Protein AF-A0AAE9FJS0-F1 (afdb_monomer_lite)

Secondary structure (DSSP, 8-state):
-----------------S---SS---EEE-TTT--EEEGGGHHHHHHHHTTTSSHHHHHHHHHHHHHHHHHHHHHHHHHHHHHHHTPPB--GGG--SS-SSHHHHHTTGGGGS-HHHHHHHHHHHHHHHHHHHHHHHHHHHHHHHHHHHHHHHHHHHHHHHHHHHHHT--TT-SS-SS-TT-----HHHHHHHHHHHHHHHHHHHHHHHHHHHHHHHHHHHHHHHHHHHHHHHHHHHHHHHHH--S----B-

Foldseek 3Di:
DDPPPPDPPPDDDDDDDDDDDDDPQPWDQQLQPRDTDRPVCNLVVCCPSVVVFCLSVLLVLLVVLVVVLVVLVVLLVVQLVCLVVLHAHEDDVPDQLVDPDVVCVVVVVVQLDASLRSSVSSCVVCVVVNLVSLVSSLVSVLVSVLGSLVNNLVVVVVVVVVVVQVVQDDPPDPDRSDDPPPPDDPPVVVVVSVVSVVVSVVVSVVSNVVSVVVSVVVSVVVVVVVVVVSVVSSVVSVVVCVVPVVRTHHHD

pLDDT: mean 78.13, std 18.44, range [21.03, 96.12]

Organism: Caenorhabditis briggsae (NCBI:txid6238)

Sequence (252 aa):
MAPNASFSFDYRVTHLEEQPPPFPQLTIECEVCDTFVDRAELVEHLEACAHDSSAPYMLKMMFLHQAKLENIEKWIDLNYKLLCDGHPLQLPKGICYHCPNPEDHRNERCKHLTRLEYLQTMLTKTEEDYQWHFTEAQRFLTKTQIEMLSLKQRRYLDDYFKKIEGENSDPTSNEPAFTAEEKEYPASTCAEIRSIERRNNEKMRDLQEDVERKSRENYIFQMEKRRNRHEEMIDYLTIKDRVSPDFELEFA

Structure (mmCIF, N/CA/C/O backbone):
data_AF-A0AAE9FJS0-F1
#
_entry.id   AF-A0AAE9FJS0-F1
#
loop_
_atom_site.group_PDB
_atom_site.id
_atom_site.type_symbol
_atom_site.label_atom_id
_atom_site.label_alt_id
_atom_site.label_comp_id
_atom_site.label_asym_id
_atom_site.label_entity_id
_atom_site.label_seq_id
_atom_site.pdbx_PDB_ins_code
_atom_site.Cartn_x
_atom_site.Cartn_y
_atom_site.Cartn_z
_atom_site.occupancy
_atom_site.B_iso_or_equiv
_atom_site.auth_seq_id
_atom_site.auth_comp_id
_atom_site.auth_asym_id
_atom_site.auth_atom_id
_atom_site.pdbx_PDB_model_num
ATOM 1 N N . MET A 1 1 ? 10.073 -20.307 -12.666 1.00 22.86 1 MET A N 1
ATOM 2 C CA . MET A 1 1 ? 10.028 -20.252 -11.188 1.00 22.86 1 MET A CA 1
ATOM 3 C C . MET A 1 1 ? 9.338 -18.952 -10.806 1.00 22.86 1 MET A C 1
ATOM 5 O O . MET A 1 1 ? 9.757 -17.916 -11.299 1.00 22.86 1 MET A O 1
ATOM 9 N N . ALA A 1 2 ? 8.225 -19.015 -10.074 1.00 21.03 2 ALA A N 1
ATOM 10 C CA . ALA A 1 2 ? 7.378 -17.856 -9.783 1.00 21.03 2 ALA A CA 1
ATOM 11 C C . ALA A 1 2 ? 7.924 -17.052 -8.587 1.00 21.03 2 ALA A C 1
ATOM 13 O O . ALA A 1 2 ? 8.098 -17.646 -7.524 1.00 21.03 2 ALA A O 1
ATOM 14 N N . PRO A 1 3 ? 8.148 -15.730 -8.703 1.00 26.16 3 PRO A N 1
ATOM 15 C CA . PRO A 1 3 ? 8.372 -14.869 -7.557 1.00 26.16 3 PRO A CA 1
ATOM 16 C C . PRO A 1 3 ? 7.038 -14.219 -7.166 1.00 26.16 3 PRO A C 1
ATOM 18 O O . PRO A 1 3 ? 6.797 -13.045 -7.429 1.00 26.16 3 PRO A O 1
ATOM 21 N N . ASN A 1 4 ? 6.153 -14.991 -6.534 1.00 27.59 4 ASN A N 1
ATOM 22 C CA . ASN A 1 4 ? 5.038 -14.421 -5.782 1.00 27.59 4 ASN A CA 1
ATOM 23 C C . ASN A 1 4 ? 5.586 -14.021 -4.412 1.00 27.59 4 ASN A C 1
ATOM 25 O O . ASN A 1 4 ? 5.585 -14.823 -3.482 1.00 27.59 4 ASN A O 1
ATOM 29 N N . ALA A 1 5 ? 6.083 -12.790 -4.287 1.00 26.66 5 ALA A N 1
ATOM 30 C CA . ALA A 1 5 ? 6.322 -12.184 -2.982 1.00 26.66 5 ALA A CA 1
ATOM 31 C C . ALA A 1 5 ? 4.968 -11.771 -2.392 1.00 26.66 5 ALA A C 1
ATOM 33 O O . ALA A 1 5 ? 4.586 -10.603 -2.383 1.00 26.66 5 ALA A O 1
ATOM 34 N N . SER A 1 6 ? 4.230 -12.784 -1.951 1.00 27.64 6 SER A N 1
ATOM 35 C CA . SER A 1 6 ? 3.159 -12.669 -0.980 1.00 27.64 6 SER A CA 1
ATOM 36 C C . SER A 1 6 ? 3.651 -11.880 0.231 1.00 27.64 6 SER A C 1
ATOM 38 O O . SER A 1 6 ? 4.698 -12.186 0.795 1.00 27.64 6 SER A O 1
ATOM 40 N N . PHE A 1 7 ? 2.865 -10.879 0.611 1.00 33.94 7 PHE A N 1
ATOM 41 C CA . PHE A 1 7 ? 2.804 -10.264 1.932 1.00 33.94 7 PHE A CA 1
ATOM 42 C C . PHE A 1 7 ? 3.259 -11.216 3.056 1.00 33.94 7 PHE A C 1
ATOM 44 O O . PHE A 1 7 ? 2.502 -12.105 3.441 1.00 33.94 7 PHE A O 1
ATOM 51 N N . SER A 1 8 ? 4.462 -11.026 3.602 1.00 27.19 8 SER A N 1
ATOM 52 C CA . SER A 1 8 ? 4.870 -11.672 4.852 1.00 27.19 8 SER A CA 1
ATOM 53 C C . SER A 1 8 ? 4.386 -10.814 6.021 1.00 27.19 8 SER A C 1
ATOM 55 O O . SER A 1 8 ? 5.086 -9.921 6.495 1.00 27.19 8 SER A O 1
ATOM 57 N N . PHE A 1 9 ? 3.149 -11.053 6.456 1.00 40.66 9 PHE A N 1
ATOM 58 C CA . PHE A 1 9 ? 2.760 -10.745 7.827 1.00 40.66 9 PHE A CA 1
ATOM 59 C C . PHE A 1 9 ? 3.353 -11.850 8.706 1.00 40.66 9 PHE A C 1
ATOM 61 O O . PHE A 1 9 ? 2.818 -12.955 8.737 1.00 40.66 9 PHE A O 1
ATOM 68 N N . ASP A 1 10 ? 4.453 -11.570 9.405 1.00 29.44 10 ASP A N 1
ATOM 69 C CA . ASP A 1 10 ? 4.879 -12.398 10.536 1.00 29.44 10 ASP A CA 1
ATOM 70 C C . ASP A 1 10 ? 3.879 -12.191 11.683 1.00 29.44 10 ASP A C 1
ATOM 72 O O . ASP A 1 10 ? 4.046 -11.336 12.556 1.00 29.44 10 ASP A O 1
ATOM 76 N N . TYR A 1 11 ? 2.793 -12.961 11.651 1.00 35.78 11 TYR A N 1
ATOM 77 C CA . TYR A 1 11 ? 1.933 -13.211 12.800 1.00 35.78 11 TYR A CA 1
ATOM 78 C C . TYR A 1 11 ? 2.240 -14.627 13.289 1.00 35.78 11 TYR A C 1
ATOM 80 O O . TYR A 1 11 ? 2.346 -15.559 12.496 1.00 35.78 11 TYR A O 1
ATOM 88 N N . ARG A 1 12 ? 2.478 -14.766 14.594 1.00 30.30 12 ARG A N 1
ATOM 89 C CA . ARG A 1 12 ? 3.010 -15.972 15.243 1.00 30.30 12 ARG A CA 1
ATOM 90 C C . ARG A 1 12 ? 2.253 -17.238 14.818 1.00 30.30 12 ARG A C 1
ATOM 92 O O . ARG A 1 12 ? 1.145 -17.479 15.280 1.00 30.30 12 ARG A O 1
ATOM 99 N N . VAL A 1 13 ? 2.896 -18.074 14.005 1.00 29.25 13 VAL A N 1
ATOM 100 C CA . VAL A 1 13 ? 2.473 -19.454 13.750 1.00 29.25 13 VAL A CA 1
ATOM 101 C C . VAL A 1 13 ? 2.907 -20.289 14.950 1.00 29.25 13 VAL A C 1
ATOM 103 O O . VAL A 1 13 ? 4.083 -20.612 15.112 1.00 29.25 13 VAL A O 1
ATOM 106 N N . THR A 1 14 ? 1.972 -20.615 15.836 1.00 29.86 14 THR A N 1
ATOM 107 C CA . THR A 1 14 ? 2.163 -21.718 16.781 1.00 29.86 14 THR A CA 1
ATOM 108 C C . THR A 1 14 ? 2.182 -23.028 15.999 1.00 29.86 14 THR A C 1
ATOM 110 O O . THR A 1 14 ? 1.219 -23.359 15.312 1.00 29.86 14 THR A O 1
ATOM 113 N N . HIS A 1 15 ? 3.304 -23.744 16.092 1.00 32.97 15 HIS A N 1
ATOM 114 C CA . HIS A 1 15 ? 3.521 -25.073 15.530 1.00 32.97 15 HIS A CA 1
ATOM 115 C C . HIS A 1 15 ? 2.402 -26.047 15.908 1.00 32.97 15 HIS A C 1
ATOM 117 O O . HIS A 1 15 ? 2.251 -26.372 17.083 1.00 32.97 15 HIS A O 1
ATOM 123 N N . LEU A 1 16 ? 1.714 -26.588 14.906 1.00 30.48 16 LEU A N 1
ATOM 124 C CA . LEU A 1 16 ? 1.146 -27.931 14.951 1.00 30.48 16 LEU A CA 1
ATOM 125 C C . LEU A 1 16 ? 1.486 -28.604 13.618 1.00 30.48 16 LEU A C 1
ATOM 127 O O . LEU A 1 16 ? 1.089 -28.145 12.548 1.00 30.48 16 LEU A O 1
ATOM 131 N N . GLU A 1 17 ? 2.327 -29.632 13.701 1.00 38.44 17 GLU A N 1
ATOM 132 C CA . GLU A 1 17 ? 2.635 -30.544 12.606 1.00 38.44 17 GLU A CA 1
ATOM 133 C C . GLU A 1 17 ? 1.363 -31.310 12.233 1.00 38.44 17 GLU A C 1
ATOM 135 O O . GLU A 1 17 ? 0.795 -31.966 13.096 1.00 38.44 17 GLU A O 1
ATOM 140 N N . GLU A 1 18 ? 0.922 -31.209 10.975 1.00 35.25 18 GLU A N 1
ATOM 141 C CA . GLU A 1 18 ? 0.383 -32.302 10.145 1.00 35.25 18 GLU A CA 1
ATOM 142 C C . GLU A 1 18 ? -0.118 -31.728 8.799 1.00 35.25 18 GLU A C 1
ATOM 144 O O . GLU A 1 18 ? -0.980 -30.862 8.761 1.00 35.25 18 GLU A O 1
ATOM 149 N N . GLN A 1 19 ? 0.512 -32.188 7.707 1.00 30.52 19 GLN A N 1
ATOM 150 C CA . GLN A 1 19 ? 0.211 -32.051 6.263 1.00 30.52 19 GLN A CA 1
ATOM 151 C C . GLN A 1 19 ? -0.507 -30.777 5.733 1.00 30.52 19 GLN A C 1
ATOM 153 O O . GLN A 1 19 ? -1.673 -30.545 6.041 1.00 30.52 19 GLN A O 1
ATOM 158 N N . PRO A 1 20 ? 0.108 -29.999 4.809 1.00 34.62 20 PRO A N 1
ATOM 159 C CA . PRO A 1 20 ? -0.538 -28.808 4.263 1.00 34.62 20 PRO A CA 1
ATOM 160 C C . PRO A 1 20 ? -1.700 -29.191 3.321 1.00 34.62 20 PRO A C 1
ATOM 162 O O . PRO A 1 20 ? -1.494 -29.984 2.395 1.00 34.62 20 PRO A O 1
ATOM 165 N N . PRO A 1 21 ? -2.907 -28.622 3.505 1.00 32.12 21 PRO A N 1
ATOM 166 C CA . PRO A 1 21 ? -4.022 -28.821 2.586 1.00 32.12 21 PRO A CA 1
ATOM 167 C C . PRO A 1 21 ? -3.734 -28.161 1.221 1.00 32.12 21 PRO A C 1
ATOM 169 O O . PRO A 1 21 ? -2.868 -27.283 1.115 1.00 32.12 21 PRO A O 1
ATOM 172 N N . PRO A 1 22 ? -4.436 -28.578 0.149 1.00 36.59 22 PRO A N 1
ATOM 173 C CA . PRO A 1 22 ? -4.209 -28.070 -1.196 1.00 36.59 22 PRO A CA 1
ATOM 174 C C . PRO A 1 22 ? -4.683 -26.614 -1.260 1.00 36.59 22 PRO A C 1
ATOM 176 O O . PRO A 1 22 ? -5.877 -26.357 -1.280 1.00 36.59 22 PRO A O 1
ATOM 179 N N . PHE A 1 23 ? -3.724 -25.684 -1.286 1.00 39.41 23 PHE A N 1
ATOM 180 C CA . PHE A 1 23 ? -3.903 -24.235 -1.127 1.00 39.41 23 PHE A CA 1
ATOM 181 C C . PHE A 1 23 ? -4.543 -23.851 0.218 1.00 39.41 23 PHE A C 1
ATOM 183 O O . PHE A 1 23 ? -5.738 -24.061 0.408 1.00 39.41 23 PHE A O 1
ATOM 190 N N . PRO A 1 24 ? -3.795 -23.246 1.161 1.00 43.53 24 PRO A N 1
ATOM 191 C CA . PRO A 1 24 ? -4.429 -22.693 2.345 1.00 43.53 24 PRO A CA 1
ATOM 192 C C . PRO A 1 24 ? -5.408 -21.609 1.883 1.00 43.53 24 PRO A C 1
ATOM 194 O O . PRO A 1 24 ? -4.989 -20.589 1.330 1.00 43.53 24 PRO A O 1
ATOM 197 N N . GLN A 1 25 ? -6.709 -21.831 2.086 1.00 46.91 25 GLN A N 1
ATOM 198 C CA . GLN A 1 25 ? -7.645 -20.720 2.212 1.00 46.91 25 GLN A CA 1
ATOM 199 C C . GLN A 1 25 ? -7.059 -19.835 3.311 1.00 46.91 25 GLN A C 1
ATOM 201 O O . GLN A 1 25 ? -6.934 -20.252 4.461 1.00 46.91 25 GLN A O 1
ATOM 206 N N . LEU A 1 26 ? -6.531 -18.677 2.912 1.00 65.12 26 LEU A N 1
ATOM 207 C CA . LEU A 1 26 ? -5.870 -17.740 3.811 1.00 65.12 26 LEU A CA 1
ATOM 208 C C . LEU A 1 26 ? -6.961 -17.061 4.637 1.00 65.12 26 LEU A C 1
ATOM 210 O O . LEU A 1 26 ? -7.408 -15.960 4.315 1.00 65.12 26 LEU A O 1
ATOM 214 N N . THR A 1 27 ? -7.412 -17.761 5.670 1.00 73.94 27 THR A N 1
ATOM 215 C CA . THR A 1 27 ? -8.333 -17.242 6.671 1.00 73.94 27 THR A CA 1
ATOM 216 C C . THR A 1 27 ? -7.575 -16.338 7.638 1.00 73.94 27 THR A C 1
ATOM 218 O O . THR A 1 27 ? -6.470 -16.667 8.073 1.00 73.94 27 THR A O 1
ATOM 221 N N . ILE A 1 28 ? -8.170 -15.202 7.981 1.00 78.88 28 ILE A N 1
ATOM 222 C CA . ILE A 1 28 ? -7.659 -14.208 8.923 1.00 78.88 28 ILE A CA 1
ATOM 223 C C . ILE A 1 28 ? -8.653 -14.086 10.074 1.00 78.88 28 ILE A C 1
ATOM 225 O O . ILE A 1 28 ? -9.858 -14.021 9.852 1.00 78.88 28 ILE A O 1
ATOM 229 N N . GLU A 1 29 ? -8.151 -14.043 11.302 1.00 82.38 29 GLU A N 1
ATOM 230 C CA . GLU A 1 29 ? -8.969 -13.745 12.476 1.00 82.38 29 GLU A CA 1
ATOM 231 C C . GLU A 1 29 ? -9.391 -12.268 12.465 1.00 82.38 29 GLU A C 1
ATOM 233 O O . GLU A 1 29 ? -8.561 -11.362 12.359 1.00 82.38 29 GLU A O 1
ATOM 238 N N . CYS A 1 30 ? -10.693 -12.007 12.560 1.00 82.62 30 CYS A N 1
ATOM 239 C CA . CYS A 1 30 ? -11.218 -10.661 12.722 1.00 82.62 30 CYS A CA 1
ATOM 240 C C . CYS A 1 30 ? -10.921 -10.161 14.139 1.00 82.62 30 CYS A C 1
ATOM 242 O O . CYS A 1 30 ? -11.517 -10.637 15.097 1.00 82.62 30 CYS A O 1
ATOM 244 N N . GLU A 1 31 ? -10.092 -9.127 14.283 1.00 81.38 31 GLU A N 1
ATOM 245 C CA . GLU A 1 31 ? -9.708 -8.608 15.606 1.00 81.38 31 GLU A CA 1
ATOM 246 C C . GLU A 1 31 ? -10.884 -8.037 16.428 1.00 81.38 31 GLU A C 1
ATOM 248 O O . GLU A 1 31 ? -10.756 -7.869 17.642 1.00 81.38 31 GLU A O 1
ATOM 253 N N . VAL A 1 32 ? -12.031 -7.752 15.793 1.00 85.25 32 VAL A N 1
ATOM 254 C CA . VAL A 1 32 ? -13.243 -7.232 16.450 1.00 85.25 32 VAL A CA 1
ATOM 255 C C . VAL A 1 32 ? -14.092 -8.343 17.072 1.00 85.25 32 VAL A C 1
ATOM 257 O O . VAL A 1 32 ? -14.555 -8.182 18.199 1.00 85.25 32 VAL A O 1
ATOM 260 N N . CYS A 1 33 ? -14.349 -9.427 16.334 1.00 85.81 33 CYS A N 1
ATOM 261 C CA . CYS A 1 33 ? -15.287 -10.486 16.734 1.00 85.81 33 CYS A CA 1
ATOM 262 C C . CYS A 1 33 ? -14.648 -11.876 16.871 1.00 85.81 33 CYS A C 1
ATOM 264 O O . CYS A 1 33 ? -15.364 -12.851 17.088 1.00 85.81 33 CYS A O 1
ATOM 266 N N . ASP A 1 34 ? -13.327 -11.965 16.711 1.00 85.12 34 ASP A N 1
ATOM 267 C CA . ASP A 1 34 ? -12.498 -13.167 16.870 1.00 85.12 34 ASP A CA 1
ATOM 268 C C . ASP A 1 34 ? -12.918 -14.341 15.954 1.00 85.12 34 ASP A C 1
ATOM 270 O O . ASP A 1 34 ? -12.572 -15.500 16.171 1.00 85.12 34 ASP A O 1
ATOM 274 N N . THR A 1 35 ? -13.680 -14.046 14.893 1.00 87.50 35 THR A N 1
ATOM 275 C CA . THR A 1 35 ? -14.098 -15.024 13.879 1.00 87.50 35 THR A CA 1
ATOM 276 C C . THR A 1 35 ? -13.040 -15.121 12.785 1.00 87.50 35 THR A C 1
ATOM 278 O O . THR A 1 35 ? -12.548 -14.098 12.315 1.00 87.50 35 THR A O 1
ATOM 281 N N . PHE A 1 36 ? -12.709 -16.334 12.340 1.00 86.88 36 PHE A N 1
ATOM 282 C CA . PHE A 1 36 ? -11.858 -16.540 11.167 1.00 86.88 36 PHE A CA 1
ATOM 283 C C . PHE A 1 36 ? -12.656 -16.307 9.883 1.00 86.88 36 PHE A C 1
ATOM 285 O O . PHE A 1 36 ? -13.711 -16.905 9.684 1.00 86.88 36 PHE A O 1
ATOM 292 N N . VAL A 1 37 ? -12.143 -15.438 9.018 1.00 85.31 37 VAL A N 1
ATOM 293 C CA . VAL A 1 37 ? -12.796 -14.983 7.787 1.00 85.31 37 VAL A CA 1
ATOM 294 C C . VAL A 1 37 ? -11.841 -15.180 6.625 1.00 85.31 37 VAL A C 1
ATOM 296 O O . VAL A 1 37 ? -10.644 -14.921 6.759 1.00 85.31 37 VAL A O 1
ATOM 299 N N . ASP A 1 38 ? -12.346 -15.588 5.465 1.00 85.00 38 ASP A N 1
ATOM 300 C CA . ASP A 1 38 ? -11.541 -15.576 4.251 1.00 85.00 38 ASP A CA 1
ATOM 301 C C . ASP A 1 38 ? -11.017 -14.162 3.977 1.00 85.00 38 ASP A C 1
ATOM 303 O O . ASP A 1 38 ? -11.758 -13.179 3.995 1.00 85.00 38 ASP A O 1
ATOM 307 N N . ARG A 1 39 ? -9.715 -14.034 3.692 1.00 75.00 39 ARG A N 1
ATOM 308 C CA . ARG A 1 39 ? -9.085 -12.722 3.465 1.00 75.00 39 ARG A CA 1
ATOM 309 C C . ARG A 1 39 ? -9.803 -11.891 2.394 1.00 75.00 39 ARG A C 1
ATOM 311 O O . ARG A 1 39 ? -9.823 -10.667 2.495 1.00 75.00 39 ARG A O 1
ATOM 318 N N . ALA A 1 40 ? -10.357 -12.543 1.371 1.00 79.69 40 ALA A N 1
ATOM 319 C CA . ALA A 1 40 ? -11.102 -11.883 0.302 1.00 79.69 40 ALA A CA 1
ATOM 320 C C . ALA A 1 40 ? -12.421 -11.256 0.790 1.00 79.69 40 ALA A C 1
ATOM 322 O O . ALA A 1 40 ? -12.849 -10.245 0.243 1.00 79.69 40 ALA A O 1
ATOM 323 N N . GLU A 1 41 ? -13.015 -11.814 1.843 1.00 86.38 41 GLU A N 1
ATOM 324 C CA . GLU A 1 41 ? -14.308 -11.414 2.404 1.00 86.38 41 GLU A CA 1
ATOM 325 C C . GLU A 1 41 ? -14.157 -10.495 3.626 1.00 86.38 41 GLU A C 1
ATOM 327 O O . GLU A 1 41 ? -15.144 -10.034 4.191 1.00 86.38 41 GLU A O 1
ATOM 332 N N . LEU A 1 42 ? -12.924 -10.177 4.042 1.00 84.56 42 LEU A N 1
ATOM 333 C CA . LEU A 1 42 ? -12.665 -9.410 5.263 1.00 84.56 42 LEU A CA 1
ATOM 334 C C . LEU A 1 42 ? -13.356 -8.036 5.273 1.00 84.56 42 LEU A C 1
ATOM 336 O O . LEU A 1 42 ? -13.832 -7.604 6.319 1.00 84.56 42 LEU A O 1
ATOM 340 N N . VAL A 1 43 ? -13.431 -7.344 4.130 1.00 87.19 43 VAL A N 1
ATOM 341 C CA . VAL A 1 43 ? -14.124 -6.044 4.045 1.00 87.19 43 VAL A CA 1
ATOM 342 C C . VAL A 1 43 ? -15.623 -6.217 4.273 1.00 87.19 43 VAL A C 1
ATOM 344 O O . VAL A 1 43 ? -16.179 -5.520 5.112 1.00 87.19 43 VAL A O 1
ATOM 347 N N . GLU A 1 44 ? -16.256 -7.161 3.575 1.00 91.31 44 GLU A N 1
ATOM 348 C CA . GLU A 1 44 ? -17.695 -7.442 3.691 1.00 91.31 44 GLU A CA 1
ATOM 349 C C . GLU A 1 44 ? -18.050 -7.908 5.107 1.00 91.31 44 GLU A C 1
ATOM 351 O O . GLU A 1 44 ? -19.035 -7.471 5.703 1.00 91.31 44 GLU A O 1
ATOM 356 N N . HIS A 1 45 ? -17.186 -8.731 5.700 1.00 91.94 45 HIS A N 1
ATOM 357 C CA . HIS A 1 45 ? -17.316 -9.132 7.089 1.00 91.94 45 HIS A CA 1
ATOM 358 C C . HIS A 1 45 ? -17.236 -7.936 8.041 1.00 91.94 45 HIS A C 1
ATOM 360 O O . HIS A 1 45 ? -18.078 -7.825 8.929 1.00 91.94 45 HIS A O 1
ATOM 366 N N . LEU A 1 46 ? -16.265 -7.029 7.871 1.00 90.00 46 LEU A N 1
ATOM 367 C CA . LEU A 1 46 ? -16.166 -5.820 8.694 1.00 90.00 46 LEU A CA 1
ATOM 368 C C . LEU A 1 46 ? -17.367 -4.887 8.489 1.00 90.00 46 LEU A C 1
ATOM 370 O O . LEU A 1 46 ? -17.822 -4.280 9.455 1.00 90.00 46 LEU A O 1
ATOM 374 N N . GLU A 1 47 ? -17.918 -4.786 7.277 1.00 92.12 47 GLU A N 1
ATOM 375 C CA . GLU A 1 47 ? -19.141 -4.011 7.016 1.00 92.12 47 GLU A CA 1
ATOM 376 C C . GLU A 1 47 ? -20.326 -4.505 7.862 1.00 92.12 47 GLU A C 1
ATOM 378 O O . GLU A 1 47 ? -21.153 -3.694 8.273 1.00 92.12 47 GLU A O 1
ATOM 383 N N . ALA A 1 48 ? -20.375 -5.798 8.198 1.00 91.31 48 ALA A N 1
ATOM 384 C CA . ALA A 1 48 ? -21.357 -6.357 9.126 1.00 91.31 48 ALA A CA 1
ATOM 385 C C . ALA A 1 48 ? -20.907 -6.274 10.598 1.00 91.31 48 ALA A C 1
ATOM 387 O O . ALA A 1 48 ? -21.619 -5.750 11.464 1.00 91.31 48 ALA A O 1
ATOM 388 N N . CYS A 1 49 ? -19.719 -6.796 10.911 1.00 90.81 49 CYS A N 1
ATOM 389 C CA . CYS A 1 49 ? -19.265 -6.991 12.284 1.00 90.81 49 CYS A CA 1
ATOM 390 C C . CYS A 1 49 ? -18.779 -5.699 12.944 1.00 90.81 49 CYS A C 1
ATOM 392 O O . CYS A 1 49 ? -18.735 -5.639 14.169 1.00 90.81 49 CYS A O 1
ATOM 394 N N . ALA A 1 50 ? -18.464 -4.665 12.167 1.00 89.31 50 ALA A N 1
ATOM 395 C CA . ALA A 1 50 ? -17.968 -3.367 12.611 1.00 89.31 50 ALA A CA 1
ATOM 396 C C . ALA A 1 50 ? -18.738 -2.206 11.949 1.00 89.31 50 ALA A C 1
ATOM 398 O O . ALA A 1 50 ? -18.171 -1.136 11.716 1.00 89.31 50 ALA A O 1
ATOM 399 N N . HIS A 1 51 ? -20.030 -2.425 11.658 1.00 86.12 51 HIS A N 1
ATOM 400 C CA . HIS A 1 51 ? -20.929 -1.487 10.967 1.00 86.12 51 HIS A CA 1
ATOM 401 C C . HIS A 1 51 ? -21.043 -0.107 11.640 1.00 86.12 51 HIS A C 1
ATOM 403 O O . HIS A 1 51 ? -21.351 0.885 10.986 1.00 86.12 51 HIS A O 1
ATOM 409 N N . ASP A 1 52 ? -20.791 -0.036 12.947 1.00 83.62 52 ASP A N 1
ATOM 410 C CA . ASP A 1 52 ? -20.814 1.172 13.773 1.00 83.62 52 ASP A CA 1
ATOM 411 C C . ASP A 1 52 ? -19.448 1.882 13.855 1.00 83.62 52 ASP A C 1
ATOM 413 O O . ASP A 1 52 ? -19.229 2.746 14.709 1.00 83.62 52 ASP A O 1
ATOM 417 N N . SER A 1 53 ? -18.511 1.508 12.982 1.00 89.75 53 SER A N 1
ATOM 418 C CA . SER A 1 53 ? -17.150 2.037 12.937 1.00 89.75 53 SER A CA 1
ATOM 419 C C . SER A 1 53 ? -16.723 2.420 11.524 1.00 89.75 53 SER A C 1
ATOM 421 O O . SER A 1 53 ? -17.313 2.018 10.521 1.00 89.75 53 SER A O 1
ATOM 423 N N . SER A 1 54 ? -15.634 3.177 11.444 1.00 91.19 54 SER A N 1
ATOM 424 C CA . SER A 1 54 ? -15.020 3.563 10.171 1.00 91.19 54 SER A CA 1
ATOM 425 C C . SER A 1 54 ? -14.022 2.531 9.617 1.00 91.19 54 SER A C 1
ATOM 427 O O . SER A 1 54 ? -13.498 2.714 8.512 1.00 91.19 54 SER A O 1
ATOM 429 N N . ALA A 1 55 ? -13.790 1.427 10.337 1.00 90.00 55 ALA A N 1
ATOM 430 C CA . ALA A 1 55 ? -12.809 0.401 9.988 1.00 90.00 55 ALA A CA 1
ATOM 431 C C . ALA A 1 55 ? -13.018 -0.219 8.590 1.00 90.00 55 ALA A C 1
ATOM 433 O O . ALA A 1 55 ? -12.034 -0.307 7.849 1.00 90.00 55 ALA A O 1
ATOM 434 N N . PRO A 1 56 ? -14.246 -0.581 8.155 1.00 90.38 56 PRO A N 1
ATOM 435 C CA . PRO A 1 56 ? -14.443 -1.198 6.840 1.00 90.38 56 PRO A CA 1
ATOM 436 C C . PRO A 1 56 ? -14.046 -0.251 5.700 1.00 90.38 56 PRO A C 1
ATOM 438 O O . PRO A 1 56 ? -13.343 -0.631 4.760 1.00 90.38 56 PRO A O 1
ATOM 441 N N . TYR A 1 57 ? -14.431 1.024 5.820 1.00 92.69 57 TYR A N 1
ATOM 442 C CA . TYR A 1 57 ? -14.073 2.064 4.859 1.00 92.69 57 TYR A CA 1
ATOM 443 C C . TYR A 1 57 ? -12.556 2.278 4.794 1.00 92.69 57 TYR A C 1
ATOM 445 O O . TYR A 1 57 ? -11.984 2.327 3.704 1.00 92.69 57 TYR A O 1
ATOM 453 N N . MET A 1 58 ? -11.890 2.384 5.946 1.00 92.81 58 MET A N 1
ATOM 454 C CA . MET A 1 58 ? -10.439 2.575 5.999 1.00 92.81 58 MET A CA 1
ATOM 455 C C . MET A 1 58 ? -9.695 1.387 5.387 1.00 92.81 58 MET A C 1
ATOM 457 O O . MET A 1 58 ? -8.776 1.595 4.594 1.00 92.81 58 MET A O 1
ATOM 461 N N . LEU A 1 59 ? -10.134 0.157 5.663 1.00 89.38 59 LEU A N 1
ATOM 462 C CA . LEU A 1 59 ? -9.533 -1.038 5.079 1.00 89.38 59 LEU A CA 1
ATOM 463 C C . LEU A 1 59 ? -9.701 -1.066 3.554 1.00 89.38 59 LEU A C 1
ATOM 465 O O . LEU A 1 59 ? -8.752 -1.349 2.820 1.00 89.38 59 LEU A O 1
ATOM 469 N N . LYS A 1 60 ? -10.884 -0.697 3.058 1.00 90.25 60 LYS A N 1
ATOM 470 C CA . LYS A 1 60 ? -11.143 -0.566 1.620 1.00 90.25 60 LYS A CA 1
ATOM 471 C C . LYS A 1 60 ? -10.230 0.470 0.967 1.00 90.25 60 LYS A C 1
ATOM 473 O O . LYS A 1 60 ? -9.662 0.203 -0.092 1.00 90.25 60 LYS A O 1
ATOM 478 N N . MET A 1 61 ? -10.048 1.630 1.598 1.00 90.75 61 MET A N 1
ATOM 479 C CA . MET A 1 61 ? -9.120 2.653 1.109 1.00 90.75 61 MET A CA 1
ATOM 480 C C . MET A 1 61 ? -7.683 2.133 1.070 1.00 90.75 61 MET A C 1
ATOM 482 O O . MET A 1 61 ? -7.003 2.303 0.060 1.00 90.75 61 MET A O 1
ATOM 486 N N . MET A 1 62 ? -7.238 1.426 2.109 1.00 91.75 62 MET A N 1
ATOM 487 C CA . MET A 1 62 ? -5.922 0.787 2.129 1.00 91.75 62 MET A CA 1
ATOM 488 C C . MET A 1 62 ? -5.718 -0.139 0.918 1.00 91.75 62 MET A C 1
ATOM 490 O O . MET A 1 62 ? -4.720 0.006 0.206 1.00 91.75 62 MET A O 1
ATOM 494 N N . PHE A 1 63 ? -6.684 -1.015 0.617 1.00 87.38 63 PHE A N 1
ATOM 495 C CA . PHE A 1 63 ? -6.606 -1.902 -0.550 1.00 87.38 63 PHE A CA 1
ATOM 496 C C . PHE A 1 63 ? -6.587 -1.147 -1.881 1.00 87.38 63 PHE A C 1
ATOM 498 O O . PHE A 1 63 ? -5.847 -1.525 -2.790 1.00 87.38 63 PHE A O 1
ATOM 505 N N . LEU A 1 64 ? -7.342 -0.052 -2.001 1.00 90.44 64 LEU A N 1
ATOM 506 C CA . LEU A 1 64 ? -7.298 0.795 -3.195 1.00 90.44 64 LEU A CA 1
ATOM 507 C C . LEU A 1 64 ? -5.895 1.369 -3.427 1.00 90.44 64 LEU A C 1
ATOM 509 O O . LEU A 1 64 ? -5.410 1.349 -4.559 1.00 90.44 64 LEU A O 1
ATOM 513 N N . HIS A 1 65 ? -5.220 1.842 -2.377 1.00 90.44 65 HIS A N 1
ATOM 514 C CA . HIS A 1 65 ? -3.845 2.332 -2.488 1.00 90.44 65 HIS A CA 1
ATOM 515 C C . HIS A 1 65 ? -2.848 1.205 -2.798 1.00 90.44 65 HIS A C 1
ATOM 517 O O . HIS A 1 65 ? -1.976 1.395 -3.645 1.00 90.44 65 HIS A O 1
ATOM 523 N N . GLN A 1 66 ? -3.007 0.015 -2.211 1.00 87.81 66 GLN A N 1
ATOM 524 C CA . GLN A 1 66 ? -2.181 -1.151 -2.559 1.00 87.81 66 GLN A CA 1
ATOM 525 C C . GLN A 1 66 ? -2.318 -1.540 -4.035 1.00 87.81 66 GLN A C 1
ATOM 527 O O . GLN A 1 66 ? -1.313 -1.726 -4.718 1.00 87.81 66 GLN A O 1
ATOM 532 N N . ALA A 1 67 ? -3.542 -1.570 -4.564 1.00 87.00 67 ALA A N 1
ATOM 533 C CA . ALA A 1 67 ? -3.772 -1.845 -5.979 1.00 87.00 67 ALA A CA 1
ATOM 534 C C . ALA A 1 67 ? -3.098 -0.799 -6.888 1.00 87.00 67 ALA A C 1
ATOM 536 O O . ALA A 1 67 ? -2.634 -1.125 -7.981 1.00 87.00 67 ALA A O 1
ATOM 537 N N . LYS A 1 68 ? -3.017 0.468 -6.460 1.00 90.00 68 LYS A N 1
ATOM 538 C CA . LYS A 1 68 ? -2.292 1.515 -7.200 1.00 90.00 68 LYS A CA 1
ATOM 539 C C . LYS A 1 68 ? -0.786 1.262 -7.219 1.00 90.00 68 LYS A C 1
ATOM 541 O O . LYS A 1 68 ? -0.204 1.343 -8.297 1.00 90.00 68 LYS A O 1
ATOM 546 N N . LEU A 1 69 ? -0.191 0.883 -6.088 1.00 89.56 69 LEU A N 1
ATOM 547 C CA . LEU A 1 69 ? 1.228 0.511 -6.008 1.00 89.56 69 LEU A CA 1
ATOM 548 C C . LEU A 1 69 ? 1.556 -0.665 -6.927 1.00 89.56 69 LEU A C 1
ATOM 550 O O . LEU A 1 69 ? 2.490 -0.587 -7.718 1.00 89.56 69 LEU A O 1
ATOM 554 N N . GLU A 1 70 ? 0.747 -1.727 -6.887 1.00 88.62 70 GLU A N 1
ATOM 555 C CA . GLU A 1 70 ? 0.949 -2.883 -7.763 1.00 88.62 70 GLU A CA 1
ATOM 556 C C . GLU A 1 70 ? 0.883 -2.517 -9.245 1.00 88.62 70 GLU A C 1
ATOM 558 O O . GLU A 1 70 ? 1.626 -3.070 -10.052 1.00 88.62 70 GLU A O 1
ATOM 563 N N . ASN A 1 71 ? -0.018 -1.608 -9.621 1.00 89.25 71 ASN A N 1
ATOM 564 C CA . ASN A 1 71 ? -0.139 -1.164 -11.003 1.00 89.25 71 ASN A CA 1
ATOM 565 C C . ASN A 1 71 ? 1.075 -0.341 -11.450 1.00 89.25 71 ASN A C 1
ATOM 567 O O . ASN A 1 71 ? 1.514 -0.518 -12.584 1.00 89.25 71 ASN A O 1
ATOM 571 N N . ILE A 1 72 ? 1.625 0.513 -10.577 1.00 89.81 72 ILE A N 1
ATOM 572 C CA . ILE A 1 72 ? 2.865 1.255 -10.853 1.00 89.81 72 ILE A CA 1
ATOM 573 C C . ILE A 1 72 ? 4.009 0.265 -11.110 1.00 89.81 72 ILE A C 1
ATOM 575 O O . ILE A 1 72 ? 4.640 0.325 -12.161 1.00 89.81 72 ILE A O 1
ATOM 579 N N . GLU A 1 73 ? 4.214 -0.700 -10.210 1.00 90.00 73 GLU A N 1
ATOM 580 C CA . GLU A 1 73 ? 5.284 -1.702 -10.321 1.00 90.00 73 GLU A CA 1
ATOM 581 C C . GLU A 1 73 ? 5.139 -2.579 -11.572 1.00 90.00 73 GLU A C 1
ATOM 583 O O . GLU A 1 73 ? 6.083 -2.722 -12.347 1.00 90.00 73 GLU A O 1
ATOM 588 N N . LYS A 1 74 ? 3.936 -3.110 -11.835 1.00 89.94 74 LYS A N 1
ATOM 589 C CA . LYS A 1 74 ? 3.662 -3.914 -13.040 1.00 89.94 74 LYS A CA 1
ATOM 590 C C . LYS A 1 74 ? 3.939 -3.130 -14.319 1.00 89.94 74 LYS A C 1
ATOM 592 O O . LYS A 1 74 ? 4.398 -3.702 -15.305 1.00 89.94 74 LYS A O 1
ATOM 597 N N . TRP A 1 75 ? 3.633 -1.837 -14.317 1.00 88.62 75 TRP A N 1
ATOM 598 C CA . TRP A 1 75 ? 3.826 -0.981 -15.477 1.00 88.62 75 TRP A CA 1
ATOM 599 C C . TRP A 1 75 ? 5.309 -0.627 -15.700 1.00 88.62 75 TRP A C 1
ATOM 601 O O . TRP A 1 75 ? 5.763 -0.650 -16.849 1.00 88.62 75 TRP A O 1
ATOM 611 N N . ILE A 1 76 ? 6.076 -0.397 -14.626 1.00 91.25 76 ILE A N 1
ATOM 612 C CA . ILE A 1 76 ? 7.543 -0.257 -14.670 1.00 91.25 76 ILE A CA 1
ATOM 613 C C . ILE A 1 76 ? 8.174 -1.539 -15.229 1.00 91.25 76 ILE A C 1
ATOM 615 O O . ILE A 1 76 ? 8.917 -1.479 -16.207 1.00 91.25 76 ILE A O 1
ATOM 619 N N . ASP A 1 77 ? 7.821 -2.700 -14.669 1.00 92.06 77 ASP A N 1
ATOM 620 C CA . ASP A 1 77 ? 8.348 -4.004 -15.086 1.00 92.06 77 ASP A CA 1
ATOM 621 C C . ASP A 1 77 ? 8.035 -4.313 -16.557 1.00 92.06 77 ASP A C 1
ATOM 623 O O . ASP A 1 77 ? 8.865 -4.872 -17.279 1.00 92.06 77 ASP A O 1
ATOM 627 N N . LEU A 1 78 ? 6.829 -3.960 -17.014 1.00 92.00 78 LEU A N 1
ATOM 628 C CA . LEU A 1 78 ? 6.424 -4.116 -18.407 1.00 92.00 78 LEU A CA 1
ATOM 629 C C . LEU A 1 78 ? 7.297 -3.263 -19.331 1.00 92.00 78 LEU A C 1
ATOM 631 O O . LEU A 1 78 ? 7.864 -3.792 -20.284 1.00 92.00 78 LEU A O 1
ATOM 635 N N . ASN A 1 79 ? 7.428 -1.965 -19.054 1.00 90.69 79 ASN A N 1
ATOM 636 C CA . ASN A 1 79 ? 8.210 -1.073 -19.911 1.00 90.69 79 ASN A CA 1
ATOM 637 C C . ASN A 1 79 ? 9.700 -1.393 -19.871 1.00 90.69 79 ASN A C 1
ATOM 639 O O . ASN A 1 79 ? 10.349 -1.334 -20.909 1.00 90.69 79 ASN A O 1
ATOM 643 N N . TYR A 1 80 ? 10.234 -1.818 -18.726 1.00 93.88 80 TYR A N 1
ATOM 644 C CA . TYR A 1 80 ? 11.598 -2.329 -18.642 1.00 93.88 80 TYR A CA 1
ATOM 645 C C . TYR A 1 80 ? 11.825 -3.513 -19.596 1.00 93.88 80 TYR A C 1
ATOM 647 O O . TYR A 1 80 ? 12.798 -3.515 -20.350 1.00 93.88 80 TYR A O 1
ATOM 655 N N . LYS A 1 81 ? 10.913 -4.494 -19.628 1.00 92.81 81 LYS A N 1
ATOM 656 C CA . LYS A 1 81 ? 11.003 -5.626 -20.568 1.00 92.81 81 LYS A CA 1
ATOM 657 C C . LYS A 1 81 ? 10.926 -5.177 -22.025 1.00 92.81 81 LYS A C 1
ATOM 659 O O . LYS A 1 81 ? 11.735 -5.619 -22.829 1.00 92.81 81 LYS A O 1
ATOM 664 N N . LEU A 1 82 ? 10.016 -4.261 -22.354 1.00 91.94 82 LEU A N 1
ATOM 665 C CA . LEU A 1 82 ? 9.884 -3.730 -23.716 1.00 91.94 82 LEU A CA 1
ATOM 666 C C . LEU A 1 82 ? 11.149 -2.975 -24.156 1.00 91.94 82 LEU A C 1
ATOM 668 O O . LEU A 1 82 ? 11.641 -3.205 -25.258 1.00 91.94 82 LEU A O 1
ATOM 672 N N . LEU A 1 83 ? 11.732 -2.159 -23.269 1.00 90.94 83 LEU A N 1
ATOM 673 C CA . LEU A 1 83 ? 13.025 -1.503 -23.486 1.00 90.94 83 LEU A CA 1
ATOM 674 C C . LEU A 1 83 ? 14.135 -2.523 -23.745 1.00 90.94 83 LEU A C 1
ATOM 676 O O . LEU A 1 83 ? 14.957 -2.340 -24.644 1.00 90.94 83 LEU A O 1
ATOM 680 N N . CYS A 1 84 ? 14.159 -3.611 -22.972 1.00 90.25 84 CYS A N 1
ATOM 681 C CA . CYS A 1 84 ? 15.106 -4.690 -23.187 1.00 90.25 84 CYS A CA 1
ATOM 682 C C . CYS A 1 84 ? 14.890 -5.320 -24.566 1.00 90.25 84 CYS A C 1
ATOM 684 O O . CYS A 1 84 ? 15.836 -5.418 -25.337 1.00 90.25 84 CYS A O 1
ATOM 686 N N . ASP A 1 85 ? 13.682 -5.726 -24.911 1.00 89.31 85 ASP A N 1
ATOM 687 C CA . ASP A 1 85 ? 13.442 -6.502 -26.130 1.00 89.31 85 ASP A CA 1
ATOM 688 C C . ASP A 1 85 ? 13.415 -5.635 -27.401 1.00 89.31 85 ASP A C 1
ATOM 690 O O . ASP A 1 85 ? 13.387 -6.160 -28.512 1.00 89.31 85 ASP A O 1
ATOM 694 N N . GLY A 1 86 ? 13.486 -4.308 -27.245 1.00 84.44 86 GLY A N 1
ATOM 695 C CA . GLY A 1 86 ? 13.387 -3.354 -28.344 1.00 84.44 86 GLY A CA 1
ATOM 696 C C . GLY A 1 86 ? 11.986 -3.318 -28.947 1.00 84.44 86 GLY A C 1
ATOM 697 O O . GLY A 1 86 ? 11.831 -3.144 -30.150 1.00 84.44 86 GLY A O 1
ATOM 698 N N . HIS A 1 87 ? 10.972 -3.543 -28.114 1.00 88.38 87 HIS A N 1
ATOM 699 C CA . HIS A 1 87 ? 9.572 -3.506 -28.506 1.00 88.38 87 HIS A CA 1
ATOM 700 C C . HIS A 1 87 ? 8.945 -2.137 -28.219 1.00 88.38 87 HIS A C 1
ATOM 702 O O . HIS A 1 87 ? 9.393 -1.443 -27.300 1.00 88.38 87 HIS A O 1
ATOM 708 N N . PRO A 1 88 ? 7.872 -1.772 -28.947 1.00 86.00 88 PRO A N 1
ATOM 709 C CA . PRO A 1 88 ? 7.136 -0.543 -28.693 1.00 86.00 88 PRO A CA 1
ATOM 710 C C . PRO A 1 88 ? 6.694 -0.413 -27.235 1.00 86.00 88 PRO A C 1
ATOM 712 O O . PRO A 1 88 ? 6.066 -1.315 -26.672 1.00 86.00 88 PRO A O 1
ATOM 715 N N . LEU A 1 89 ? 7.010 0.730 -26.634 1.00 86.31 89 LEU A N 1
ATOM 716 C CA . LEU A 1 89 ? 6.700 1.060 -25.252 1.00 86.31 89 LEU A CA 1
ATOM 717 C C . LEU A 1 89 ? 5.223 1.374 -25.054 1.00 86.31 89 LEU A C 1
ATOM 719 O O . LEU A 1 89 ? 4.568 1.971 -25.907 1.00 86.31 89 LEU A O 1
ATOM 723 N N . GLN A 1 90 ? 4.716 1.020 -23.877 1.00 82.94 90 GLN A N 1
ATOM 724 C CA . GLN A 1 90 ? 3.318 1.216 -23.516 1.00 82.94 90 GLN A CA 1
ATOM 725 C C . GLN A 1 90 ? 3.150 2.525 -22.749 1.00 82.94 90 GLN A C 1
ATOM 727 O O . GLN A 1 90 ? 3.554 2.638 -21.586 1.00 82.94 90 GLN A O 1
ATOM 732 N N . LEU A 1 91 ? 2.505 3.505 -23.383 1.00 76.62 91 LEU A N 1
ATOM 733 C CA . LEU A 1 91 ? 2.229 4.804 -22.778 1.00 76.62 91 LEU A CA 1
ATOM 734 C C . LEU A 1 91 ? 0.963 4.749 -21.908 1.00 76.62 91 LEU A C 1
ATOM 736 O O . LEU A 1 91 ? -0.135 4.512 -22.422 1.00 76.62 91 LEU A O 1
ATOM 740 N N . PRO A 1 92 ? 1.041 5.025 -20.596 1.00 70.25 92 PRO A N 1
ATOM 741 C CA . PRO A 1 92 ? -0.150 5.081 -19.770 1.00 70.25 92 PRO A CA 1
ATOM 742 C C . PRO A 1 92 ? -0.994 6.271 -20.204 1.00 70.25 92 PRO A C 1
ATOM 744 O O . PRO A 1 92 ? -0.552 7.420 -20.193 1.00 70.25 92 PRO A O 1
ATOM 747 N N . LYS A 1 93 ? -2.234 5.975 -20.608 1.00 68.81 93 LYS A N 1
ATOM 748 C CA . LYS A 1 93 ? -3.192 6.965 -21.125 1.00 68.81 93 LYS A CA 1
ATOM 749 C C . LYS A 1 93 ? -2.646 7.778 -22.315 1.00 68.81 93 LYS A C 1
ATOM 751 O O . LYS A 1 93 ? -3.085 8.905 -22.522 1.00 68.81 93 LYS A O 1
ATOM 756 N N . GLY A 1 94 ? -1.696 7.224 -23.075 1.00 70.50 94 GLY A N 1
ATOM 757 C CA . GLY A 1 94 ? -1.083 7.897 -24.226 1.00 70.50 94 GLY A CA 1
ATOM 758 C C . GLY A 1 94 ? -0.124 9.039 -23.869 1.00 70.50 94 GLY A C 1
ATOM 759 O O . GLY A 1 94 ? 0.149 9.882 -24.719 1.00 70.50 94 GLY A O 1
ATOM 760 N N . ILE A 1 95 ? 0.366 9.110 -22.624 1.00 75.69 95 ILE A N 1
ATOM 761 C CA . ILE A 1 95 ? 1.276 10.171 -22.173 1.00 75.69 95 ILE A CA 1
ATOM 762 C C . ILE A 1 95 ? 2.708 9.634 -22.087 1.00 75.69 95 ILE A C 1
ATOM 764 O O . ILE A 1 95 ? 2.982 8.667 -21.380 1.00 75.69 95 ILE A O 1
ATOM 768 N N . CYS A 1 96 ? 3.634 10.301 -22.777 1.00 82.31 96 CYS A N 1
ATOM 769 C CA . CYS A 1 96 ? 5.067 10.043 -22.672 1.00 82.31 96 CYS A CA 1
ATOM 770 C C . CYS A 1 96 ? 5.626 10.594 -21.353 1.00 82.31 96 CYS A C 1
ATOM 772 O O . CYS A 1 96 ? 5.431 11.765 -21.030 1.00 82.31 96 CYS A O 1
ATOM 774 N N . TYR A 1 97 ? 6.386 9.783 -20.613 1.00 80.62 97 TYR A N 1
ATOM 775 C CA . TYR A 1 97 ? 7.032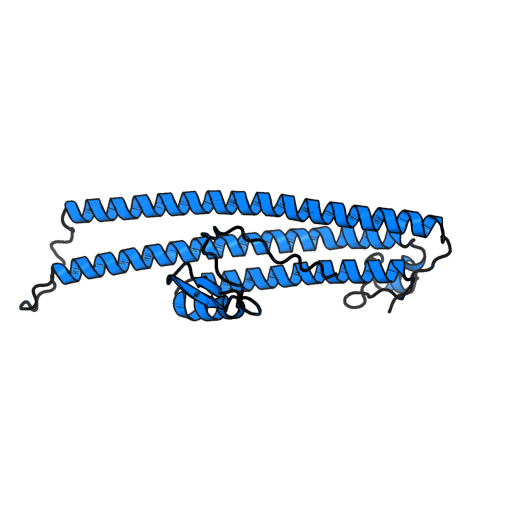 10.246 -19.381 1.00 80.62 97 TYR A CA 1
ATOM 776 C C . TYR A 1 97 ? 8.166 11.226 -19.631 1.00 80.62 97 TYR A C 1
ATOM 778 O O . TYR A 1 97 ? 8.523 11.962 -18.723 1.00 80.62 97 TYR A O 1
ATOM 786 N N . HIS A 1 98 ? 8.721 11.308 -20.831 1.00 85.12 98 HIS A N 1
ATOM 787 C CA . HIS A 1 98 ? 9.716 12.331 -21.118 1.00 85.12 98 HIS A CA 1
ATOM 788 C C . HIS A 1 98 ? 9.076 13.660 -21.526 1.00 85.12 98 HIS A C 1
ATOM 790 O O . HIS A 1 98 ? 9.369 14.701 -20.938 1.00 85.12 98 HIS A O 1
ATOM 796 N N . CYS A 1 99 ? 8.159 13.631 -22.492 1.00 85.56 99 CYS A N 1
ATOM 797 C CA . CYS A 1 99 ? 7.594 14.848 -23.062 1.00 85.56 99 CYS A CA 1
ATOM 798 C C . CYS A 1 99 ? 6.654 15.555 -22.066 1.00 85.56 99 CYS A C 1
ATOM 800 O O . CYS A 1 99 ? 5.724 14.932 -21.554 1.00 85.56 99 CYS A O 1
ATOM 802 N N . PRO A 1 100 ? 6.842 16.860 -21.797 1.00 79.38 100 PRO A N 1
ATOM 803 C CA . PRO A 1 100 ? 5.991 17.598 -20.864 1.00 79.38 100 PRO A CA 1
ATOM 804 C C . PRO A 1 100 ? 4.611 17.935 -21.449 1.00 79.38 100 PRO A C 1
ATOM 806 O O . PRO A 1 100 ? 3.683 18.226 -20.699 1.00 79.38 100 PRO A O 1
ATOM 809 N N . ASN A 1 101 ? 4.455 17.907 -22.775 1.00 81.50 101 ASN A N 1
ATOM 810 C CA . ASN A 1 101 ? 3.188 18.139 -23.463 1.00 81.50 101 ASN A CA 1
ATOM 811 C C . ASN A 1 101 ? 3.090 17.290 -24.754 1.00 81.50 101 ASN A C 1
ATOM 813 O O . ASN A 1 101 ? 4.101 16.754 -25.220 1.00 81.50 101 ASN A O 1
ATOM 817 N N . PRO A 1 102 ? 1.887 17.162 -25.349 1.00 79.56 102 PRO A N 1
ATOM 818 C CA . PRO A 1 102 ? 1.687 16.367 -26.562 1.00 79.56 102 PRO A CA 1
ATOM 819 C C . PRO A 1 102 ? 2.454 16.873 -27.790 1.00 79.56 102 PRO A C 1
ATOM 821 O O . PRO A 1 102 ? 2.831 16.067 -28.635 1.00 79.56 102 PRO A O 1
ATOM 824 N N . GLU A 1 103 ? 2.702 18.180 -27.910 1.00 80.56 103 GLU A N 1
ATOM 825 C CA . GLU A 1 103 ? 3.429 18.741 -29.058 1.00 80.56 103 GLU A CA 1
ATOM 826 C C . GLU A 1 103 ? 4.915 18.3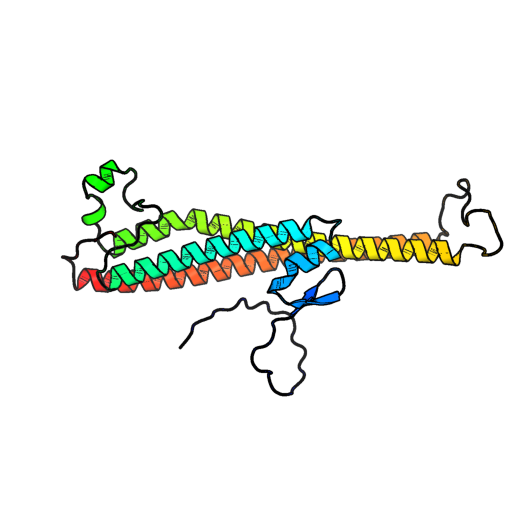53 -29.022 1.00 80.56 103 GLU A C 1
ATOM 828 O O . GLU A 1 103 ? 5.482 17.979 -30.044 1.00 80.56 103 GLU A O 1
ATOM 833 N N . ASP A 1 104 ? 5.543 18.332 -27.842 1.00 81.50 104 ASP A N 1
ATOM 834 C CA . ASP A 1 104 ? 6.905 17.809 -27.666 1.00 81.50 104 ASP A CA 1
ATOM 835 C C . ASP A 1 104 ? 7.008 16.319 -28.020 1.00 81.50 104 ASP A C 1
ATOM 837 O O . ASP A 1 104 ? 8.046 15.875 -28.513 1.00 81.50 104 ASP A O 1
ATOM 841 N N . HIS A 1 105 ? 5.936 15.554 -27.790 1.00 83.38 105 HIS A N 1
ATOM 842 C CA . HIS A 1 105 ? 5.859 14.150 -28.195 1.00 83.38 105 HIS A CA 1
ATOM 843 C C . HIS A 1 105 ? 5.681 13.996 -29.710 1.00 83.38 105 HIS A C 1
ATOM 845 O O . HIS A 1 105 ? 6.363 13.175 -30.318 1.00 83.38 105 HIS A O 1
ATOM 851 N N . ARG A 1 106 ? 4.843 14.830 -30.345 1.00 82.44 106 ARG A N 1
ATOM 852 C CA . ARG A 1 106 ? 4.697 14.877 -31.814 1.00 82.44 106 ARG A CA 1
ATOM 853 C C . ARG A 1 106 ? 5.984 15.266 -32.530 1.00 82.44 106 ARG A C 1
ATOM 855 O O . ARG A 1 106 ? 6.229 14.784 -33.626 1.00 82.44 106 ARG A O 1
ATOM 862 N N . ASN A 1 107 ? 6.800 16.111 -31.906 1.00 82.38 107 ASN A N 1
ATOM 863 C CA . ASN A 1 107 ? 8.128 16.473 -32.401 1.00 82.38 107 ASN A CA 1
ATOM 864 C C . ASN A 1 107 ? 9.186 15.387 -32.132 1.00 82.38 107 ASN A C 1
ATOM 866 O O . ASN A 1 107 ? 10.372 15.641 -32.322 1.00 82.38 107 ASN A O 1
ATOM 870 N N . GLU A 1 108 ? 8.774 14.213 -31.645 1.00 83.06 108 GLU A N 1
ATOM 871 C CA . GLU A 1 108 ? 9.601 13.016 -31.476 1.00 83.06 108 GLU A CA 1
ATOM 872 C C . GLU A 1 108 ? 10.821 13.199 -30.562 1.00 83.06 108 GLU A C 1
ATOM 874 O O . GLU A 1 108 ? 11.740 12.386 -30.571 1.00 83.06 108 GLU A O 1
ATOM 879 N N . ARG A 1 109 ? 10.815 14.221 -29.694 1.00 77.31 109 ARG A N 1
ATOM 880 C CA . ARG A 1 109 ? 11.950 14.522 -28.803 1.00 77.31 109 ARG A CA 1
ATOM 881 C C . ARG A 1 109 ? 12.322 13.352 -27.898 1.00 77.31 109 ARG A C 1
ATOM 883 O O . ARG A 1 109 ? 13.491 13.160 -27.590 1.00 77.31 109 ARG A O 1
ATOM 890 N N . CYS A 1 110 ? 11.332 12.557 -27.497 1.00 82.56 110 CYS A N 1
ATOM 891 C CA . CYS A 1 110 ? 11.542 11.363 -26.690 1.00 82.56 110 CYS A CA 1
ATOM 892 C C . CYS A 1 110 ? 12.179 10.193 -27.447 1.00 82.56 110 CYS A C 1
ATOM 894 O O . CYS A 1 110 ? 12.661 9.291 -26.778 1.00 82.56 110 CYS A O 1
ATOM 896 N N . LYS A 1 111 ? 12.194 10.179 -28.790 1.00 81.31 111 LYS A N 1
ATOM 897 C CA . LYS A 1 111 ? 12.815 9.095 -29.574 1.00 81.31 111 LYS A CA 1
ATOM 898 C C . LYS A 1 111 ? 14.340 9.131 -29.544 1.00 81.31 111 LYS A C 1
ATOM 900 O O . LYS A 1 111 ? 14.970 8.108 -29.768 1.00 81.31 111 LYS A O 1
ATOM 905 N N . HIS A 1 112 ? 14.916 10.295 -29.245 1.00 80.81 112 HIS A N 1
ATOM 906 C CA . HIS A 1 112 ? 16.363 10.482 -29.128 1.00 80.81 112 HIS A CA 1
ATOM 907 C C . HIS A 1 112 ? 16.936 10.030 -27.782 1.00 80.81 112 HIS A C 1
ATOM 909 O O . HIS A 1 112 ? 18.148 10.093 -27.596 1.00 80.81 112 HIS A O 1
ATOM 915 N N . LEU A 1 113 ? 16.084 9.626 -26.835 1.00 85.94 113 LEU A N 1
ATOM 916 C CA . LEU A 1 113 ? 16.553 9.084 -25.570 1.00 85.94 113 LEU A CA 1
ATOM 917 C C . LEU A 1 113 ? 17.075 7.663 -25.753 1.00 85.94 113 LEU A C 1
ATOM 919 O O . LEU A 1 113 ? 16.486 6.845 -26.458 1.00 85.94 113 LEU A O 1
ATOM 923 N N . THR A 1 114 ? 18.129 7.352 -25.015 1.00 89.06 114 THR A N 1
ATOM 924 C CA . THR A 1 114 ? 18.558 5.974 -24.781 1.00 89.06 114 THR A CA 1
ATOM 925 C C . THR A 1 114 ? 17.523 5.213 -23.943 1.00 89.06 114 THR A C 1
ATOM 927 O O . THR A 1 114 ? 16.662 5.804 -23.273 1.00 89.06 114 THR A O 1
ATOM 930 N N . ARG A 1 115 ? 17.613 3.875 -23.93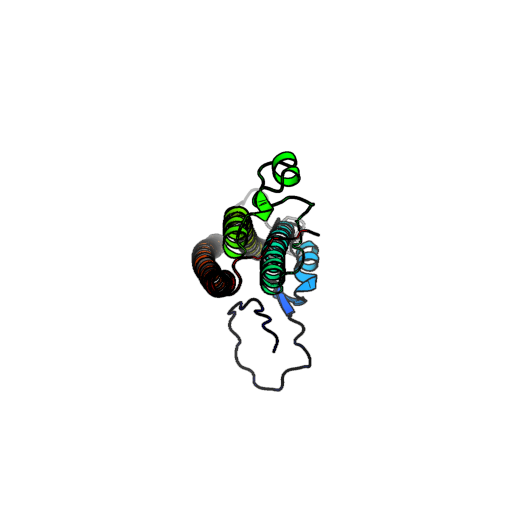1 1.00 90.88 115 ARG A N 1
ATOM 931 C CA . ARG A 1 115 ? 16.731 3.040 -23.099 1.00 90.88 115 ARG A CA 1
ATOM 932 C C . ARG A 1 115 ? 16.871 3.412 -21.630 1.00 90.88 115 ARG A C 1
ATOM 934 O O . ARG A 1 115 ? 15.871 3.527 -20.920 1.00 90.88 115 ARG A O 1
ATOM 941 N N . LEU A 1 116 ? 18.115 3.608 -21.195 1.00 92.12 116 LEU A N 1
ATOM 942 C CA . LEU A 1 116 ? 18.450 3.996 -19.837 1.00 92.12 116 LEU A CA 1
ATOM 943 C C . LEU A 1 116 ? 17.826 5.342 -19.453 1.00 92.12 116 LEU A C 1
ATOM 945 O O . LEU A 1 116 ? 17.182 5.429 -18.409 1.00 92.12 116 LEU A O 1
ATOM 949 N N . GLU A 1 117 ? 17.977 6.376 -20.283 1.00 91.50 117 GLU A N 1
ATOM 950 C CA . GLU A 1 117 ? 17.435 7.709 -19.985 1.00 91.50 117 GLU A CA 1
ATOM 951 C C . GLU A 1 117 ? 15.905 7.693 -19.879 1.00 91.50 117 GLU A C 1
ATOM 953 O O . GLU A 1 117 ? 15.325 8.335 -18.993 1.00 91.50 117 GLU A O 1
ATOM 958 N N . TYR A 1 118 ? 15.238 6.926 -20.749 1.00 91.44 118 TYR A N 1
ATOM 959 C CA . TYR A 1 118 ? 13.790 6.765 -20.673 1.00 91.44 118 TYR A CA 1
ATOM 960 C C . TYR A 1 118 ? 13.370 6.044 -19.387 1.00 91.44 118 TYR A C 1
ATOM 962 O O . TYR A 1 118 ? 12.486 6.535 -18.676 1.00 91.44 118 TYR A O 1
ATOM 970 N N . LEU A 1 119 ? 14.031 4.928 -19.043 1.00 92.75 119 LEU A N 1
ATOM 971 C CA . LEU A 1 119 ? 13.787 4.214 -17.787 1.00 92.75 119 LEU A CA 1
ATOM 972 C C . LEU A 1 119 ? 13.985 5.150 -16.585 1.00 92.75 119 LEU A C 1
ATOM 974 O O . LEU A 1 119 ? 13.099 5.265 -15.748 1.00 92.75 119 LEU A O 1
ATOM 978 N N . GLN A 1 120 ? 15.099 5.874 -16.504 1.00 93.44 120 GLN A N 1
ATOM 979 C CA . GLN A 1 120 ? 15.381 6.776 -15.381 1.00 93.44 120 GLN A CA 1
ATOM 980 C C . GLN A 1 120 ? 14.339 7.893 -15.240 1.00 93.44 120 GLN A C 1
ATOM 982 O O . GLN A 1 120 ? 13.911 8.208 -14.125 1.00 93.44 120 GLN A O 1
ATOM 987 N N . THR A 1 121 ? 13.876 8.458 -16.358 1.00 91.12 121 THR A N 1
ATOM 988 C CA . THR A 1 121 ? 12.798 9.458 -16.360 1.00 91.12 121 THR A CA 1
ATOM 989 C C . THR A 1 121 ? 11.501 8.871 -15.803 1.00 91.12 121 THR A C 1
ATOM 991 O O . THR A 1 121 ? 10.827 9.488 -14.977 1.00 91.12 121 THR A O 1
ATOM 994 N N . MET A 1 122 ? 11.163 7.659 -16.237 1.00 91.25 122 MET A N 1
ATOM 995 C CA . MET A 1 122 ? 9.992 6.918 -15.789 1.00 91.25 122 MET A CA 1
ATOM 996 C C . MET A 1 122 ? 10.041 6.607 -14.286 1.00 91.25 122 MET A C 1
ATOM 998 O O . MET A 1 122 ? 9.069 6.863 -13.572 1.00 91.25 122 MET A O 1
ATOM 1002 N N . LEU A 1 123 ? 11.176 6.103 -13.794 1.00 92.50 123 LEU A N 1
ATOM 1003 C CA . LEU A 1 123 ? 11.378 5.809 -12.374 1.00 92.50 123 LEU A CA 1
ATOM 1004 C C . LEU A 1 123 ? 11.246 7.078 -11.526 1.00 92.50 123 LEU A C 1
ATOM 1006 O O . LEU A 1 123 ? 10.525 7.081 -10.536 1.00 92.50 123 LEU A O 1
ATOM 1010 N N . THR A 1 124 ? 11.854 8.182 -11.968 1.00 91.00 124 THR A N 1
ATOM 1011 C CA . THR A 1 124 ? 11.781 9.471 -11.265 1.00 91.00 124 THR A CA 1
ATOM 1012 C C . THR A 1 124 ? 10.347 9.994 -11.185 1.00 91.00 124 THR A C 1
ATOM 1014 O O . THR A 1 124 ? 9.888 10.390 -10.119 1.00 91.00 124 THR A O 1
ATOM 1017 N N . LYS A 1 125 ? 9.606 9.977 -12.301 1.00 88.81 125 LYS A N 1
ATOM 1018 C CA . LYS A 1 125 ? 8.230 10.497 -12.340 1.00 88.81 125 LYS A CA 1
ATOM 1019 C C . LYS A 1 125 ? 7.220 9.642 -11.581 1.00 88.81 125 LYS A C 1
ATOM 1021 O O . LYS A 1 125 ? 6.180 10.157 -11.192 1.00 88.81 125 LYS A O 1
ATOM 1026 N N . THR A 1 126 ? 7.494 8.353 -11.404 1.00 89.19 126 THR A N 1
ATOM 1027 C CA . THR A 1 126 ? 6.615 7.448 -10.647 1.00 89.19 126 THR A CA 1
ATOM 102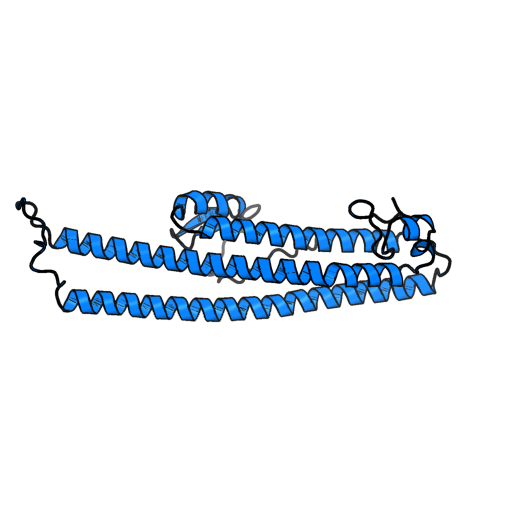8 C C . THR A 1 126 ? 6.969 7.377 -9.163 1.00 89.19 126 THR A C 1
ATOM 1030 O O . THR A 1 126 ? 6.199 6.812 -8.390 1.00 89.19 126 THR A O 1
ATOM 1033 N N . GLU A 1 127 ? 8.094 7.969 -8.747 1.00 90.31 127 GLU A N 1
ATOM 1034 C CA . GLU A 1 127 ? 8.576 7.946 -7.365 1.00 90.31 127 GLU A CA 1
ATOM 1035 C C . GLU A 1 127 ? 7.616 8.632 -6.394 1.00 90.31 127 GLU A C 1
ATOM 1037 O O . GLU A 1 127 ? 7.232 8.043 -5.385 1.00 90.31 127 GLU A O 1
ATOM 1042 N N . GLU A 1 128 ? 7.201 9.858 -6.715 1.00 88.56 128 GLU A N 1
ATOM 1043 C CA . GLU A 1 128 ? 6.321 10.654 -5.855 1.00 88.56 128 GLU A CA 1
ATOM 1044 C C . GLU A 1 128 ? 4.955 9.977 -5.685 1.00 88.56 128 GLU A C 1
ATOM 1046 O O . GLU A 1 128 ? 4.468 9.826 -4.562 1.00 88.56 128 GLU A O 1
ATOM 1051 N N . ASP A 1 129 ? 4.375 9.494 -6.789 1.00 89.12 129 ASP A N 1
ATOM 1052 C CA . ASP A 1 129 ? 3.110 8.755 -6.786 1.00 89.12 129 ASP A CA 1
ATOM 1053 C C . ASP A 1 129 ? 3.220 7.472 -5.950 1.00 89.12 129 ASP A C 1
ATOM 1055 O O . ASP A 1 129 ? 2.338 7.171 -5.138 1.00 89.12 129 ASP A O 1
ATOM 1059 N N . TYR A 1 130 ? 4.310 6.717 -6.119 1.00 90.62 130 TYR A N 1
ATOM 1060 C CA . TYR A 1 130 ? 4.557 5.498 -5.356 1.00 90.62 130 TYR A CA 1
ATOM 1061 C C . TYR A 1 130 ? 4.669 5.800 -3.859 1.00 90.62 130 TYR A C 1
ATOM 1063 O O . TYR A 1 130 ? 3.966 5.191 -3.049 1.00 90.62 130 TYR A O 1
ATOM 1071 N N . GLN A 1 131 ? 5.507 6.769 -3.485 1.00 89.94 131 GLN A N 1
ATOM 1072 C CA . GLN A 1 131 ? 5.702 7.161 -2.093 1.00 89.94 131 GLN A CA 1
ATOM 1073 C C . GLN A 1 131 ? 4.378 7.600 -1.459 1.00 89.94 131 GLN A C 1
ATOM 1075 O O . GLN A 1 131 ? 4.030 7.137 -0.370 1.00 89.94 131 GLN A O 1
ATOM 1080 N N . TRP A 1 132 ? 3.603 8.430 -2.159 1.00 91.38 132 TRP A N 1
ATOM 1081 C CA . TRP A 1 132 ? 2.308 8.897 -1.679 1.00 91.38 132 TRP A CA 1
ATOM 1082 C C . TRP A 1 132 ? 1.323 7.746 -1.456 1.00 91.38 132 TRP A C 1
ATOM 1084 O O . TRP A 1 132 ? 0.746 7.619 -0.371 1.00 91.38 132 TRP A O 1
ATOM 1094 N N . HIS A 1 133 ? 1.153 6.865 -2.449 1.00 91.06 133 HIS A N 1
ATOM 1095 C CA . HIS A 1 133 ? 0.250 5.723 -2.323 1.00 91.06 133 HIS A CA 1
ATOM 1096 C C . HIS A 1 133 ? 0.685 4.767 -1.207 1.00 91.06 133 HIS A C 1
ATOM 1098 O O . HIS A 1 133 ? -0.173 4.240 -0.498 1.00 91.06 133 HIS A O 1
ATOM 1104 N N . PHE A 1 134 ? 1.990 4.574 -1.012 1.00 88.31 134 PHE A N 1
ATOM 1105 C CA . PHE A 1 134 ? 2.520 3.737 0.056 1.00 88.31 134 PHE A CA 1
ATOM 1106 C C . PHE A 1 134 ? 2.212 4.324 1.432 1.00 88.31 134 PHE A C 1
ATOM 1108 O O . PHE A 1 134 ? 1.673 3.627 2.296 1.00 88.31 134 PHE A O 1
ATOM 1115 N N . THR A 1 135 ? 2.509 5.609 1.633 1.00 87.88 135 THR A N 1
ATOM 1116 C CA . THR A 1 135 ? 2.229 6.302 2.893 1.00 87.88 135 THR A CA 1
ATOM 1117 C C . THR A 1 135 ? 0.737 6.284 3.217 1.00 87.88 135 THR A C 1
ATOM 1119 O O . THR A 1 135 ? 0.365 5.983 4.350 1.00 87.88 135 THR A O 1
ATOM 1122 N N . GLU A 1 136 ? -0.133 6.533 2.237 1.00 90.31 136 GLU A N 1
ATOM 1123 C CA . GLU A 1 136 ? -1.581 6.480 2.453 1.00 90.31 136 GLU A CA 1
ATOM 1124 C C . GLU A 1 136 ? -2.079 5.060 2.757 1.00 90.31 136 GLU A C 1
ATOM 1126 O O . GLU A 1 136 ? -2.877 4.891 3.681 1.00 90.31 136 GLU A O 1
ATOM 1131 N N . ALA A 1 137 ? -1.572 4.026 2.072 1.00 88.31 137 ALA A N 1
ATOM 1132 C CA . ALA A 1 137 ? -1.912 2.635 2.382 1.00 88.31 137 ALA A CA 1
ATOM 1133 C C . ALA A 1 137 ? -1.572 2.284 3.839 1.00 88.31 137 ALA A C 1
ATOM 1135 O O . ALA A 1 137 ? -2.411 1.743 4.560 1.00 88.31 137 ALA A O 1
ATOM 1136 N N . GLN A 1 138 ? -0.367 2.641 4.293 1.00 86.19 138 GLN A N 1
ATOM 1137 C CA . GLN A 1 138 ? 0.046 2.434 5.682 1.00 86.19 138 GLN A CA 1
ATOM 1138 C C . GLN A 1 138 ? -0.833 3.221 6.656 1.00 86.19 138 GLN A C 1
ATOM 1140 O O . GLN A 1 138 ? -1.323 2.662 7.634 1.00 86.19 138 GLN A O 1
ATOM 1145 N N . ARG A 1 139 ? -1.114 4.495 6.356 1.00 86.88 139 ARG A N 1
ATOM 1146 C CA . ARG A 1 139 ? -1.969 5.344 7.194 1.00 86.88 139 ARG A CA 1
ATOM 1147 C C . ARG A 1 139 ? -3.360 4.741 7.382 1.00 86.88 139 ARG A C 1
ATOM 1149 O O . ARG A 1 139 ? -3.876 4.729 8.498 1.00 86.88 139 ARG A O 1
ATOM 1156 N N . PHE A 1 140 ? -3.985 4.264 6.308 1.00 89.69 140 PHE A N 1
ATOM 1157 C CA . PHE A 1 140 ? -5.305 3.640 6.384 1.00 89.69 140 PHE A CA 1
ATOM 1158 C C . PHE A 1 140 ? -5.276 2.297 7.119 1.00 89.69 140 PHE A C 1
ATOM 1160 O O . PHE A 1 140 ? -6.191 2.026 7.897 1.00 89.69 140 PHE A O 1
ATOM 1167 N N . LEU A 1 141 ? -4.219 1.495 6.947 1.00 86.44 141 LEU A N 1
ATOM 1168 C CA . LEU A 1 141 ? -4.033 0.258 7.709 1.00 86.44 141 LEU A CA 1
ATOM 1169 C C . LEU A 1 141 ? -3.979 0.537 9.216 1.00 86.44 141 LEU A C 1
ATOM 1171 O O . LEU A 1 141 ? -4.739 -0.052 9.980 1.00 86.44 141 LEU A O 1
ATOM 1175 N N . THR A 1 142 ? -3.139 1.489 9.627 1.00 84.12 142 THR A N 1
ATOM 1176 C CA . THR A 1 142 ? -2.988 1.890 11.030 1.00 84.12 142 THR A CA 1
ATOM 1177 C C . THR A 1 142 ? -4.305 2.359 11.627 1.00 84.12 142 THR A C 1
ATOM 1179 O O . THR A 1 142 ? -4.700 1.904 12.698 1.00 84.12 142 THR A O 1
ATOM 1182 N N . LYS A 1 143 ? -5.023 3.239 10.918 1.00 88.69 143 LYS A N 1
ATOM 1183 C CA . LYS A 1 143 ? -6.328 3.713 11.385 1.00 88.69 143 LYS A CA 1
ATOM 1184 C C . LYS A 1 143 ? -7.335 2.570 11.522 1.00 88.69 143 LYS A C 1
ATOM 1186 O O . LYS A 1 143 ? -8.071 2.548 12.499 1.00 88.69 143 LYS A O 1
ATOM 1191 N N . THR A 1 144 ? -7.318 1.601 10.605 1.00 88.50 144 THR A N 1
ATOM 1192 C CA . THR A 1 144 ? -8.181 0.412 10.683 1.00 88.50 144 THR A CA 1
ATOM 1193 C C . THR A 1 144 ? -7.898 -0.395 11.952 1.00 88.50 144 THR A C 1
ATOM 1195 O O . THR A 1 144 ? -8.829 -0.725 12.676 1.00 88.50 144 THR A O 1
ATOM 1198 N N . GLN A 1 145 ? -6.629 -0.679 12.261 1.00 85.56 145 GLN A N 1
ATOM 1199 C CA . GLN A 1 145 ? -6.243 -1.451 13.455 1.00 85.56 145 GLN A CA 1
ATOM 1200 C C . GLN A 1 145 ? -6.635 -0.744 14.759 1.00 85.56 145 GLN A C 1
ATOM 1202 O O . GLN A 1 145 ? -7.197 -1.360 15.663 1.00 85.56 145 GLN A O 1
ATOM 1207 N N . ILE A 1 146 ? -6.393 0.568 14.833 1.00 85.12 146 ILE A N 1
ATOM 1208 C CA . ILE A 1 146 ? -6.786 1.405 15.975 1.00 85.12 146 ILE A CA 1
ATOM 1209 C C . ILE A 1 146 ? -8.307 1.379 16.164 1.00 85.12 146 ILE A C 1
ATOM 1211 O O . ILE A 1 146 ? -8.785 1.191 17.282 1.00 85.12 146 ILE A O 1
ATOM 1215 N N . GLU A 1 147 ? -9.065 1.540 15.080 1.00 88.31 147 GLU A N 1
ATOM 1216 C CA . GLU A 1 147 ? -10.527 1.561 15.117 1.00 88.31 147 GLU A CA 1
ATOM 1217 C C . GLU A 1 147 ? -11.106 0.200 15.534 1.00 88.31 147 GLU A C 1
ATOM 1219 O O . GLU A 1 147 ? -12.004 0.142 16.374 1.00 88.31 147 GLU A O 1
ATOM 1224 N N . MET A 1 148 ? -10.563 -0.904 15.008 1.00 86.94 148 MET A N 1
ATOM 1225 C CA . MET A 1 148 ? -10.982 -2.257 15.387 1.00 86.94 148 MET A CA 1
ATOM 1226 C C . MET A 1 148 ? -10.731 -2.531 16.875 1.00 86.94 148 MET A C 1
ATOM 1228 O O . MET A 1 148 ? -11.623 -3.032 17.564 1.00 86.94 148 MET A O 1
ATOM 1232 N N . LEU A 1 149 ? -9.559 -2.151 17.400 1.00 84.38 149 LEU A N 1
ATOM 1233 C CA . LEU A 1 149 ? -9.259 -2.306 18.824 1.00 84.38 149 LEU A CA 1
ATOM 1234 C C . LEU A 1 149 ? -10.176 -1.430 19.690 1.00 84.38 149 LEU A C 1
ATOM 1236 O O . LEU A 1 149 ? -10.708 -1.908 20.693 1.00 84.38 149 LEU A O 1
ATOM 1240 N N . SER A 1 150 ? -10.396 -0.174 19.295 1.00 86.50 150 SER A N 1
ATOM 1241 C CA . SER A 1 150 ? -11.296 0.741 20.004 1.00 86.50 150 SER A CA 1
ATOM 1242 C C . SER A 1 150 ? -12.725 0.193 20.060 1.00 86.50 150 SER A C 1
ATOM 1244 O O . SER A 1 150 ? -13.350 0.168 21.124 1.00 86.50 150 SER A O 1
ATOM 1246 N N . LEU A 1 151 ? -13.223 -0.339 18.941 1.00 89.31 151 LEU A N 1
ATOM 1247 C CA . LEU A 1 151 ? -14.533 -0.974 18.869 1.00 89.31 151 LEU A CA 1
ATOM 1248 C C . LEU A 1 151 ? -14.628 -2.199 19.788 1.00 89.31 151 LEU A C 1
ATOM 1250 O O . LEU A 1 151 ? -15.599 -2.319 20.536 1.00 89.31 151 LEU A O 1
ATOM 1254 N N . LYS A 1 152 ? -13.616 -3.075 19.781 1.00 87.44 152 LYS A N 1
ATOM 1255 C CA . LYS A 1 152 ? -13.560 -4.246 20.669 1.00 87.44 152 LYS A CA 1
ATOM 1256 C C . LYS A 1 152 ? -13.619 -3.842 22.143 1.00 87.44 152 LYS A C 1
ATOM 1258 O O . LYS A 1 152 ? -14.370 -4.426 22.922 1.00 87.44 152 LYS A O 1
ATOM 1263 N N . GLN A 1 153 ? -12.852 -2.822 22.525 1.00 84.94 153 GLN A N 1
ATOM 1264 C CA . GLN A 1 153 ? -12.810 -2.312 23.897 1.00 84.94 153 GLN A CA 1
ATOM 1265 C C . GLN A 1 153 ? -14.146 -1.704 24.335 1.00 84.94 153 GLN A C 1
ATOM 1267 O O . GLN A 1 153 ? -14.586 -1.957 25.456 1.00 84.94 153 GLN A O 1
ATOM 1272 N N . ARG A 1 154 ? -14.805 -0.944 23.453 1.00 86.25 154 ARG A N 1
ATOM 1273 C CA . ARG A 1 154 ? -16.138 -0.379 23.700 1.00 86.25 154 ARG A CA 1
ATOM 1274 C C . ARG A 1 154 ? -17.181 -1.473 23.917 1.00 86.25 154 ARG A C 1
ATOM 1276 O O . ARG A 1 154 ? -17.870 -1.442 24.926 1.00 86.25 154 ARG A O 1
ATOM 1283 N N . ARG A 1 155 ? -17.223 -2.491 23.051 1.00 86.62 155 ARG A N 1
ATOM 1284 C CA . ARG A 1 155 ? -18.150 -3.628 23.204 1.00 86.62 155 ARG A CA 1
ATOM 1285 C C . ARG A 1 155 ? -17.918 -4.402 24.497 1.00 86.62 155 ARG A C 1
ATOM 1287 O O . ARG A 1 155 ? -18.872 -4.741 25.184 1.00 86.62 155 ARG A O 1
ATOM 1294 N N . TYR A 1 156 ? -16.655 -4.618 24.865 1.00 85.69 156 TYR A N 1
ATOM 1295 C CA . TYR A 1 156 ? -16.313 -5.245 26.140 1.00 85.69 156 TYR A CA 1
ATOM 1296 C C . TYR A 1 156 ? -16.830 -4.439 27.343 1.00 85.69 156 TYR A C 1
ATOM 1298 O O . TYR A 1 156 ? -17.352 -5.023 28.291 1.00 85.69 156 TYR A O 1
ATOM 1306 N N . LEU A 1 157 ? -16.692 -3.108 27.313 1.00 83.19 157 LEU A N 1
ATOM 1307 C CA . LEU A 1 157 ? -17.215 -2.229 28.361 1.00 83.19 157 LEU A CA 1
ATOM 1308 C C . LEU A 1 157 ? -18.747 -2.241 28.399 1.00 83.19 157 LEU A C 1
ATOM 1310 O O . LEU A 1 157 ? -19.311 -2.385 29.479 1.00 83.19 157 LEU A O 1
ATOM 1314 N N . ASP A 1 158 ? -19.413 -2.162 27.248 1.00 84.69 158 ASP A N 1
ATOM 1315 C CA . ASP A 1 158 ? -20.877 -2.206 27.157 1.00 84.69 158 ASP A CA 1
ATOM 1316 C C . ASP A 1 158 ? -21.439 -3.525 27.712 1.00 84.69 158 ASP A C 1
ATOM 1318 O O . ASP A 1 158 ? -22.409 -3.525 28.472 1.00 84.69 158 ASP A O 1
ATOM 1322 N N . ASP A 1 159 ? -20.815 -4.658 27.383 1.00 85.00 159 ASP A N 1
ATOM 1323 C CA . ASP A 1 159 ? -21.206 -5.968 27.911 1.00 85.00 159 ASP A CA 1
ATOM 1324 C C . ASP A 1 159 ? -20.941 -6.088 29.415 1.00 85.00 159 ASP A C 1
ATOM 1326 O O . ASP A 1 159 ? -21.704 -6.736 30.135 1.00 85.00 159 ASP A O 1
ATOM 1330 N N . TYR A 1 160 ? -19.873 -5.459 29.908 1.00 82.56 160 TYR A N 1
ATOM 1331 C CA . TYR A 1 160 ? -19.578 -5.387 31.335 1.00 82.56 160 TYR A CA 1
ATOM 1332 C C . TYR A 1 160 ? -20.627 -4.551 32.088 1.00 82.56 160 TYR A C 1
ATOM 1334 O O . TYR A 1 160 ? -21.139 -5.006 33.112 1.00 82.56 160 TYR A O 1
ATOM 1342 N N . PHE A 1 161 ? -21.027 -3.390 31.554 1.00 78.62 161 PHE A N 1
ATOM 1343 C CA . PHE A 1 161 ? -22.099 -2.569 32.130 1.00 78.62 161 PHE A CA 1
ATOM 1344 C C . PHE A 1 161 ? -23.438 -3.312 32.166 1.00 78.62 161 PHE A C 1
ATOM 1346 O O . PHE A 1 161 ? -24.061 -3.379 33.223 1.00 78.62 161 PHE A O 1
ATOM 1353 N N . LYS A 1 162 ? -23.834 -3.969 31.068 1.00 81.06 162 LYS A N 1
ATOM 1354 C CA . LYS A 1 162 ? -25.072 -4.769 31.021 1.00 81.06 162 LYS A CA 1
ATOM 1355 C C . LYS A 1 162 ? -25.097 -5.897 32.053 1.00 81.06 162 LYS A C 1
ATOM 1357 O O . LYS A 1 162 ? -26.153 -6.190 32.608 1.00 81.06 162 LYS A O 1
ATOM 1362 N N . LYS A 1 163 ? -23.957 -6.549 32.314 1.00 81.06 163 LYS A N 1
ATOM 1363 C CA . LYS A 1 163 ? -23.856 -7.590 33.354 1.00 81.06 163 LYS A CA 1
ATOM 1364 C C . LYS A 1 163 ? -24.087 -7.014 34.744 1.00 81.06 163 LYS A C 1
ATOM 1366 O O . LYS A 1 163 ? -24.875 -7.576 35.493 1.00 81.06 163 LYS A O 1
ATOM 1371 N N . ILE A 1 164 ? -23.464 -5.878 35.055 1.00 75.19 164 ILE A N 1
ATOM 1372 C CA . ILE A 1 164 ? -23.661 -5.191 36.337 1.00 75.19 164 ILE A CA 1
ATOM 1373 C C . ILE A 1 164 ? -25.121 -4.760 36.503 1.00 75.19 164 ILE A C 1
ATOM 1375 O O . ILE A 1 164 ? -25.697 -4.955 37.570 1.00 75.19 164 ILE A O 1
ATOM 1379 N N . GLU A 1 165 ? -25.733 -4.185 35.469 1.00 70.38 165 GLU A N 1
ATOM 1380 C CA . GLU A 1 165 ? -27.144 -3.781 35.502 1.00 70.38 165 GLU A CA 1
ATOM 1381 C C . GLU A 1 165 ? -28.078 -4.986 35.701 1.00 70.38 165 GLU A C 1
ATOM 1383 O O . GLU A 1 165 ? -29.008 -4.916 36.502 1.00 70.38 165 GLU A O 1
ATOM 1388 N N . GLY A 1 166 ? -27.800 -6.109 35.030 1.00 69.12 166 GLY A N 1
ATOM 1389 C CA . GLY A 1 166 ? -28.566 -7.349 35.163 1.00 69.12 166 GLY A CA 1
ATOM 1390 C C . GLY A 1 166 ? -28.422 -8.022 36.532 1.00 69.12 166 GLY A C 1
ATOM 1391 O O . GLY A 1 166 ? -29.421 -8.441 37.110 1.00 69.12 166 GLY A O 1
ATOM 1392 N N . GLU A 1 167 ? -27.208 -8.090 37.084 1.00 63.44 167 GLU A N 1
ATOM 1393 C CA . GLU A 1 167 ? -26.934 -8.678 38.407 1.00 63.44 167 GLU A CA 1
ATOM 1394 C C . GLU A 1 167 ? -27.540 -7.866 39.561 1.00 63.44 167 GLU A C 1
ATOM 1396 O O . GLU A 1 167 ? -27.876 -8.437 40.597 1.00 63.44 167 GLU A O 1
ATOM 1401 N N . ASN A 1 168 ? -27.718 -6.554 39.379 1.00 56.53 168 ASN A N 1
ATOM 1402 C CA . ASN A 1 168 ? -28.328 -5.670 40.376 1.00 56.53 168 ASN A CA 1
ATOM 1403 C C . ASN A 1 168 ? -29.843 -5.481 40.186 1.00 56.53 168 ASN A C 1
ATOM 1405 O O . ASN A 1 168 ? -30.474 -4.789 40.983 1.00 56.53 168 ASN A O 1
ATOM 1409 N N . SER A 1 169 ? -30.443 -6.082 39.154 1.00 55.00 169 SER A N 1
ATOM 1410 C CA . SER A 1 169 ? -31.889 -6.016 38.930 1.00 55.00 169 SER A CA 1
ATOM 1411 C C . SER A 1 169 ? -32.639 -7.082 39.734 1.00 55.00 169 SER A C 1
ATOM 1413 O O . SER A 1 169 ? -32.438 -8.279 39.541 1.00 55.00 169 SER A O 1
ATOM 1415 N N . ASP A 1 170 ? -33.511 -6.651 40.654 1.00 53.91 170 ASP A N 1
ATOM 1416 C CA . ASP A 1 170 ? -34.433 -7.548 41.357 1.00 53.91 170 ASP A CA 1
ATOM 1417 C C . ASP A 1 170 ? -35.537 -8.001 40.378 1.00 53.91 170 ASP A C 1
ATOM 1419 O O . ASP A 1 170 ? -36.324 -7.167 39.923 1.00 53.91 170 ASP A O 1
ATOM 1423 N N . PRO A 1 171 ? -35.645 -9.303 40.049 1.00 54.31 171 PRO A N 1
ATOM 1424 C CA . PRO A 1 171 ? -36.605 -9.808 39.067 1.00 54.31 171 PRO A CA 1
ATOM 1425 C C . PRO A 1 171 ? -38.075 -9.686 39.507 1.00 54.31 171 PRO A C 1
ATOM 1427 O O . PRO A 1 171 ? -38.973 -9.993 38.722 1.00 54.31 171 PRO A O 1
ATOM 1430 N N . THR A 1 172 ? -38.341 -9.268 40.749 1.00 51.91 172 THR A N 1
ATOM 1431 C CA . THR A 1 172 ? -39.694 -9.052 41.290 1.00 51.91 172 THR A CA 1
ATOM 1432 C C . THR A 1 172 ? -40.071 -7.578 41.455 1.00 51.91 172 THR A C 1
ATOM 1434 O O . THR A 1 172 ? -41.220 -7.268 41.780 1.00 51.91 172 THR A O 1
ATOM 1437 N N . SER A 1 173 ? -39.134 -6.670 41.184 1.00 50.16 173 SER A N 1
ATOM 1438 C CA . SER A 1 173 ? -39.318 -5.227 41.285 1.00 50.16 173 SER A CA 1
ATOM 1439 C C . SER A 1 173 ? -39.655 -4.616 39.920 1.00 50.16 173 SER A C 1
ATOM 1441 O O . SER A 1 173 ? -38.972 -4.860 38.932 1.00 50.16 173 SER A O 1
ATOM 1443 N N . ASN A 1 174 ? -40.704 -3.787 39.862 1.00 53.66 174 ASN A N 1
ATOM 1444 C CA . ASN A 1 174 ? -40.969 -2.903 38.715 1.00 53.66 174 ASN A CA 1
ATOM 1445 C C . ASN A 1 174 ? -40.162 -1.591 38.792 1.00 53.66 174 ASN A C 1
ATOM 1447 O O . ASN A 1 174 ? -40.331 -0.719 37.938 1.00 53.66 174 ASN A O 1
ATOM 1451 N N . GLU A 1 175 ? -39.325 -1.419 39.817 1.00 43.69 175 GLU A N 1
ATOM 1452 C CA . GLU A 1 175 ? -38.409 -0.288 39.908 1.00 43.69 175 GLU A CA 1
ATOM 1453 C C . GLU A 1 175 ? -37.100 -0.630 39.183 1.00 43.69 175 GLU A C 1
ATOM 1455 O O . GLU A 1 175 ? -36.568 -1.728 39.366 1.00 43.69 175 GLU A O 1
ATOM 1460 N N . PRO A 1 176 ? -36.560 0.280 38.352 1.00 47.78 176 PRO A N 1
ATOM 1461 C CA . PRO A 1 176 ? -35.228 0.096 37.799 1.00 47.78 176 PRO A CA 1
ATOM 1462 C C . PRO A 1 176 ? -34.228 -0.101 38.945 1.00 47.78 176 PRO A C 1
ATOM 1464 O O . PRO A 1 176 ? -34.267 0.633 39.929 1.00 47.78 176 PRO A O 1
ATOM 1467 N N . ALA A 1 177 ? -33.320 -1.070 38.780 1.00 51.66 177 ALA A N 1
ATOM 1468 C CA . ALA A 1 177 ? -32.265 -1.449 39.730 1.00 51.66 177 ALA A CA 1
ATOM 1469 C C . ALA A 1 177 ? -31.467 -0.265 40.311 1.00 51.66 177 ALA A C 1
ATOM 1471 O O . ALA A 1 177 ? -30.884 -0.364 41.384 1.00 51.66 177 ALA A O 1
ATOM 1472 N N . PHE A 1 178 ? -31.459 0.855 39.590 1.00 52.09 178 PHE A N 1
ATOM 1473 C CA . PHE A 1 178 ? -30.945 2.141 40.019 1.00 52.09 178 PHE A CA 1
ATOM 1474 C C . PHE A 1 178 ? -32.015 3.200 39.742 1.00 52.09 178 PHE A C 1
ATOM 1476 O O . PHE A 1 178 ? -32.310 3.521 38.585 1.00 52.09 178 PHE A O 1
ATOM 1483 N N . THR A 1 179 ? -32.618 3.758 40.790 1.00 43.44 179 THR A N 1
ATOM 1484 C CA . THR A 1 179 ? -33.405 4.984 40.648 1.00 43.44 179 THR A CA 1
ATOM 1485 C C . THR A 1 179 ? -32.446 6.132 40.333 1.00 43.44 179 THR A C 1
ATOM 1487 O O . THR A 1 179 ? -31.300 6.162 40.780 1.00 43.44 179 THR A O 1
ATOM 1490 N N . ALA A 1 180 ? -32.902 7.100 39.539 1.00 44.81 180 ALA A N 1
ATOM 1491 C CA . ALA A 1 180 ? -32.102 8.221 39.037 1.00 44.81 180 ALA A CA 1
ATOM 1492 C C . ALA A 1 180 ? -31.477 9.134 40.125 1.00 44.81 180 ALA A C 1
ATOM 1494 O O . ALA A 1 180 ? -30.833 10.131 39.784 1.00 44.81 180 ALA A O 1
ATOM 1495 N N . GLU A 1 181 ? -31.668 8.815 41.406 1.00 43.62 181 GLU A N 1
ATOM 1496 C CA . GLU A 1 181 ? -31.258 9.587 42.580 1.00 43.62 181 GLU A CA 1
ATOM 1497 C C . GLU A 1 181 ? -30.011 9.008 43.283 1.00 43.62 181 GLU A C 1
ATOM 1499 O O . GLU A 1 181 ? -29.270 9.778 43.891 1.00 43.62 181 GLU A O 1
ATOM 1504 N N . GLU A 1 182 ? -29.670 7.725 43.095 1.00 50.34 182 GLU A N 1
ATOM 1505 C CA . GLU A 1 182 ? -28.405 7.119 43.559 1.00 50.34 182 GLU A CA 1
ATOM 1506 C C . GLU A 1 182 ? -27.498 6.803 42.356 1.00 50.34 182 GLU A C 1
ATOM 1508 O O . GLU A 1 182 ? -27.396 5.682 41.868 1.00 50.34 182 GLU A O 1
ATOM 1513 N N . LYS A 1 183 ? -26.867 7.847 41.808 1.00 53.62 183 LYS A N 1
ATOM 1514 C CA . LYS A 1 183 ? -26.147 7.819 40.517 1.00 53.62 183 LYS A CA 1
ATOM 1515 C C . LYS A 1 183 ? -24.744 7.199 40.529 1.00 53.62 183 LYS A C 1
ATOM 1517 O O . LYS A 1 183 ? -24.040 7.309 39.526 1.00 53.62 183 LYS A O 1
ATOM 1522 N N . GLU A 1 184 ? -24.295 6.597 41.623 1.00 62.84 184 GLU A N 1
ATOM 1523 C CA . GLU A 1 184 ? -22.910 6.131 41.729 1.00 62.84 184 GLU A CA 1
ATOM 1524 C C . GLU A 1 184 ? -22.844 4.620 41.925 1.00 62.84 184 GLU A C 1
ATOM 1526 O O . GLU A 1 184 ? -23.325 4.075 42.916 1.00 62.84 184 GLU A O 1
ATOM 1531 N N . TYR A 1 185 ? -22.208 3.941 40.965 1.00 64.88 185 TYR A N 1
ATOM 1532 C CA . TYR A 1 185 ? -21.828 2.541 41.114 1.00 64.88 185 TYR A CA 1
ATOM 1533 C C . TYR A 1 185 ? -21.034 2.340 42.419 1.00 64.88 185 TYR A C 1
ATOM 1535 O O . TYR A 1 185 ? -20.259 3.224 42.804 1.00 64.88 185 TYR A O 1
ATOM 1543 N N . PRO A 1 186 ? -21.122 1.161 43.064 1.00 74.69 186 PRO A N 1
ATOM 1544 C CA . PRO A 1 186 ? -20.313 0.845 44.236 1.00 74.69 186 PRO A CA 1
ATOM 1545 C C . PRO A 1 186 ? -18.824 1.145 44.015 1.00 74.69 186 PRO A C 1
ATOM 1547 O O . PRO A 1 186 ? -18.295 0.979 42.913 1.00 74.69 186 PRO A O 1
ATOM 1550 N N . ALA A 1 187 ? -18.111 1.553 45.069 1.00 76.56 187 ALA A N 1
ATOM 1551 C CA . ALA A 1 187 ? -16.699 1.934 44.968 1.00 76.56 187 ALA A CA 1
ATOM 1552 C C . ALA A 1 187 ? -15.808 0.822 44.372 1.00 76.56 187 ALA A C 1
ATOM 1554 O O . ALA A 1 187 ? -14.854 1.125 43.654 1.00 76.56 187 ALA A O 1
ATOM 1555 N N . SER A 1 188 ? -16.141 -0.450 44.626 1.00 76.94 188 SER A N 1
ATOM 1556 C CA . SER A 1 188 ? -15.499 -1.622 44.015 1.00 76.94 188 SER A CA 1
ATOM 1557 C C . SER A 1 188 ? -15.698 -1.659 42.497 1.00 76.94 188 SER A C 1
ATOM 1559 O O . SER A 1 188 ? -14.721 -1.753 41.757 1.00 76.94 188 SER A O 1
ATOM 1561 N N . THR A 1 189 ? -16.934 -1.489 42.029 1.00 76.19 189 THR A N 1
ATOM 1562 C CA . THR A 1 189 ? -17.291 -1.421 40.607 1.00 76.19 189 THR A CA 1
ATOM 1563 C C . THR A 1 189 ? -16.619 -0.230 39.923 1.00 76.19 189 THR A C 1
ATOM 1565 O O . THR A 1 189 ? -16.020 -0.379 38.861 1.00 76.19 189 THR A O 1
ATOM 1568 N N . CYS A 1 190 ? -16.613 0.942 40.566 1.00 77.50 190 CYS A N 1
ATOM 1569 C CA . CYS A 1 190 ? -15.896 2.121 40.074 1.00 77.50 190 CYS A CA 1
ATOM 1570 C C . CYS A 1 190 ? -14.373 1.910 39.988 1.00 77.50 190 CYS A C 1
ATOM 1572 O O . CYS A 1 190 ? -13.714 2.493 39.124 1.00 77.50 190 CYS A O 1
ATOM 1574 N N . ALA A 1 191 ? -13.779 1.142 40.906 1.00 81.62 191 ALA A N 1
ATOM 1575 C CA . ALA A 1 191 ? -12.356 0.807 40.865 1.00 81.62 191 ALA A CA 1
ATOM 1576 C C . ALA A 1 191 ? -12.045 -0.178 39.728 1.00 81.62 191 ALA A C 1
ATOM 1578 O O . ALA A 1 191 ? -11.021 -0.042 39.054 1.00 81.62 191 ALA A O 1
ATOM 1579 N N . GLU A 1 192 ? -12.942 -1.131 39.479 1.00 82.25 192 GLU A N 1
ATOM 1580 C CA . GLU A 1 192 ? -12.815 -2.093 38.388 1.00 82.25 192 GLU A CA 1
ATOM 1581 C C . GLU A 1 192 ? -12.953 -1.432 37.012 1.00 82.25 192 GLU A C 1
ATOM 1583 O O . GLU A 1 192 ? -12.086 -1.640 36.161 1.00 82.25 192 GLU A O 1
ATOM 1588 N N . ILE A 1 193 ? -13.941 -0.547 36.824 1.00 78.75 193 ILE A N 1
ATOM 1589 C CA . ILE A 1 193 ? -14.101 0.253 35.595 1.00 78.75 193 ILE A CA 1
ATOM 1590 C C . ILE A 1 193 ? -12.823 1.048 35.312 1.00 78.75 193 ILE A C 1
ATOM 1592 O O . ILE A 1 193 ? -12.229 0.897 34.245 1.00 78.75 193 ILE A O 1
ATOM 1596 N N . ARG A 1 194 ? -12.315 1.799 36.302 1.00 83.00 194 ARG A N 1
ATOM 1597 C CA . ARG A 1 194 ? -11.056 2.555 36.168 1.00 83.00 194 ARG A CA 1
ATOM 1598 C C . ARG A 1 194 ? -9.861 1.661 35.828 1.00 83.00 194 ARG A C 1
ATOM 1600 O O . ARG A 1 194 ? -8.961 2.067 35.094 1.00 83.00 194 ARG A O 1
ATOM 1607 N N . SER A 1 195 ? -9.831 0.435 36.348 1.00 87.56 195 SER A N 1
ATOM 1608 C CA . SER A 1 195 ? -8.795 -0.551 36.024 1.00 87.56 195 SER A CA 1
ATOM 1609 C C . SER A 1 195 ? -8.906 -1.063 34.582 1.00 87.56 195 SER A C 1
ATOM 1611 O O . SER A 1 195 ? -7.886 -1.240 33.911 1.00 87.56 195 SER A O 1
ATOM 1613 N N . ILE A 1 196 ? -10.123 -1.290 34.078 1.00 82.56 196 ILE A N 1
ATOM 1614 C CA . ILE A 1 196 ? -10.372 -1.670 32.680 1.00 82.56 196 ILE A CA 1
ATOM 1615 C C . ILE A 1 196 ? -9.975 -0.525 31.741 1.00 82.56 196 ILE A C 1
ATOM 1617 O O . ILE A 1 196 ? -9.187 -0.751 30.826 1.00 82.56 196 ILE A O 1
ATOM 1621 N N . GLU A 1 197 ? -10.435 0.699 32.000 1.00 82.50 197 GLU A N 1
ATOM 1622 C CA . GLU A 1 197 ? -10.108 1.887 31.199 1.00 82.50 197 GLU A CA 1
ATOM 1623 C C . GLU A 1 197 ? -8.599 2.132 31.127 1.00 82.50 197 GLU A C 1
ATOM 1625 O O . GLU A 1 197 ? -8.050 2.356 30.049 1.00 82.50 197 GLU A O 1
ATOM 1630 N N . ARG A 1 198 ? -7.897 2.020 32.262 1.00 88.94 198 ARG A N 1
ATOM 1631 C CA . ARG A 1 198 ? -6.437 2.153 32.303 1.00 88.94 198 ARG A CA 1
ATOM 1632 C C . ARG A 1 198 ? -5.744 1.108 31.428 1.00 88.94 198 ARG A C 1
ATOM 1634 O O . ARG A 1 198 ? -4.897 1.476 30.619 1.00 88.94 198 ARG A O 1
ATOM 1641 N N . ARG A 1 199 ? -6.126 -0.171 31.541 1.00 88.31 199 ARG A N 1
ATOM 1642 C CA . ARG A 1 199 ? -5.573 -1.251 30.700 1.00 88.31 199 ARG A CA 1
ATOM 1643 C C . ARG A 1 199 ? -5.876 -1.035 29.217 1.00 88.31 199 ARG A C 1
ATOM 1645 O O . ARG A 1 199 ? -5.038 -1.345 28.376 1.00 88.31 199 ARG A O 1
ATOM 1652 N N . ASN A 1 200 ? -7.056 -0.514 28.891 1.00 83.38 200 ASN A N 1
ATOM 1653 C CA . ASN A 1 200 ? -7.446 -0.208 27.517 1.00 83.38 200 ASN A CA 1
ATOM 1654 C C . ASN A 1 200 ? -6.601 0.930 26.936 1.00 83.38 200 ASN A C 1
ATOM 1656 O O . ASN A 1 200 ? -6.065 0.782 25.840 1.00 83.38 200 ASN A O 1
ATOM 1660 N N . ASN A 1 201 ? -6.399 2.007 27.696 1.00 85.38 201 ASN A N 1
ATOM 1661 C CA . ASN A 1 201 ? -5.538 3.123 27.300 1.00 85.38 201 ASN A CA 1
ATOM 1662 C C . ASN A 1 201 ? -4.077 2.692 27.117 1.00 85.38 201 ASN A C 1
ATOM 1664 O O . ASN A 1 201 ? -3.440 3.091 26.145 1.00 85.38 201 ASN A O 1
ATOM 1668 N N . GLU A 1 202 ? -3.556 1.853 28.018 1.00 89.06 202 GLU A N 1
ATOM 1669 C CA . GLU A 1 202 ? -2.220 1.258 27.883 1.00 89.06 202 GLU A CA 1
ATOM 1670 C C . GLU A 1 202 ? -2.119 0.440 26.584 1.00 89.06 202 GLU A C 1
ATOM 1672 O O . GLU A 1 202 ? -1.250 0.717 25.764 1.00 89.06 202 GLU A O 1
ATOM 1677 N N . LYS A 1 203 ? -3.070 -0.468 26.320 1.00 84.44 203 LYS A N 1
ATOM 1678 C CA . LYS A 1 203 ? -3.105 -1.259 25.076 1.00 84.44 203 LYS A CA 1
ATOM 1679 C C . LYS A 1 203 ? -3.207 -0.405 23.811 1.00 84.44 203 LYS A C 1
ATOM 1681 O O . LYS A 1 203 ? -2.582 -0.741 22.812 1.00 84.44 203 LYS A O 1
ATOM 1686 N N . MET A 1 204 ? -4.003 0.667 23.830 1.00 83.25 204 MET A N 1
ATOM 1687 C CA . MET A 1 204 ? -4.140 1.570 22.682 1.00 83.25 204 MET A CA 1
ATOM 1688 C C . MET A 1 204 ? -2.825 2.280 22.372 1.00 83.25 204 MET A C 1
ATOM 1690 O O . MET A 1 204 ? -2.439 2.351 21.208 1.00 83.25 204 MET A O 1
ATOM 1694 N N . ARG A 1 205 ? -2.130 2.774 23.403 1.00 88.31 205 ARG A N 1
ATOM 1695 C CA . ARG A 1 205 ? -0.821 3.414 23.245 1.00 88.31 205 ARG A CA 1
ATOM 1696 C C . ARG A 1 205 ? 0.211 2.420 22.714 1.00 88.31 205 ARG A C 1
ATOM 1698 O O . ARG A 1 205 ? 0.882 2.715 21.732 1.00 88.31 205 ARG A O 1
ATOM 1705 N N . ASP A 1 206 ? 0.285 1.234 23.311 1.00 87.88 206 ASP A N 1
ATOM 1706 C CA . ASP A 1 206 ? 1.249 0.209 22.907 1.00 87.88 206 ASP A CA 1
ATOM 1707 C C . ASP A 1 206 ? 0.991 -0.258 21.456 1.00 87.88 206 ASP A C 1
ATOM 1709 O O . ASP A 1 206 ? 1.934 -0.451 20.688 1.00 87.88 206 ASP A O 1
ATOM 1713 N N . LEU A 1 207 ? -0.281 -0.376 21.041 1.00 83.06 207 LEU A N 1
ATOM 1714 C CA . LEU A 1 207 ? -0.638 -0.669 19.649 1.00 83.06 207 LEU A CA 1
ATOM 1715 C C . LEU A 1 207 ? -0.217 0.464 18.708 1.00 83.06 207 LEU A C 1
ATOM 1717 O O . LEU A 1 207 ? 0.341 0.192 17.649 1.00 83.06 207 LEU A O 1
ATOM 1721 N N . GLN A 1 208 ? -0.483 1.722 19.066 1.00 81.75 208 GLN A N 1
ATOM 1722 C CA . GLN A 1 208 ? -0.081 2.873 18.252 1.00 81.75 208 GLN A CA 1
ATOM 1723 C C . GLN A 1 208 ? 1.434 2.888 18.031 1.00 81.75 208 GLN A C 1
ATOM 1725 O O . GLN A 1 208 ? 1.884 2.998 16.891 1.00 81.75 208 GLN A O 1
ATOM 1730 N N . GLU A 1 209 ? 2.215 2.695 19.094 1.00 87.25 209 GLU A N 1
ATOM 1731 C CA . GLU A 1 209 ? 3.676 2.638 19.021 1.00 87.25 209 GLU A CA 1
ATOM 1732 C C . GLU A 1 209 ? 4.172 1.459 18.167 1.00 87.25 209 GLU A C 1
ATOM 1734 O O . GLU A 1 209 ? 5.038 1.639 17.304 1.00 87.25 209 GLU A O 1
ATOM 1739 N N . ASP A 1 210 ? 3.615 0.256 18.353 1.00 86.44 210 ASP A N 1
ATOM 1740 C CA . ASP A 1 210 ? 4.018 -0.928 17.583 1.00 86.44 210 ASP A CA 1
ATOM 1741 C C . ASP A 1 210 ? 3.664 -0.798 16.096 1.00 86.44 210 ASP A C 1
ATOM 1743 O O . ASP A 1 210 ? 4.476 -1.132 15.229 1.00 86.44 210 ASP A O 1
ATOM 1747 N N . VAL A 1 211 ? 2.480 -0.267 15.786 1.00 79.94 211 VAL A N 1
ATOM 1748 C CA . VAL A 1 211 ? 2.031 -0.059 14.408 1.00 79.94 211 VAL A CA 1
ATOM 1749 C C . VAL A 1 211 ? 2.858 1.021 13.716 1.00 79.94 211 VAL A C 1
ATOM 1751 O O . VAL A 1 211 ? 3.276 0.822 12.574 1.00 79.94 211 VAL A O 1
ATOM 1754 N N . GLU A 1 212 ? 3.155 2.136 14.386 1.00 80.31 212 GLU A N 1
ATOM 1755 C CA . GLU A 1 212 ? 4.040 3.166 13.834 1.00 80.31 212 GLU A CA 1
ATOM 1756 C C . GLU A 1 212 ? 5.436 2.616 13.546 1.00 80.31 212 GLU A C 1
ATOM 1758 O O . GLU A 1 212 ? 5.993 2.856 12.470 1.00 80.31 212 GLU A O 1
ATOM 1763 N N . ARG A 1 213 ? 6.000 1.852 14.486 1.00 86.25 213 ARG A N 1
ATOM 1764 C CA . ARG A 1 213 ? 7.317 1.234 14.328 1.00 86.25 213 ARG A CA 1
ATOM 1765 C C . ARG A 1 213 ? 7.334 0.266 13.145 1.00 86.25 213 ARG A C 1
ATOM 1767 O O . ARG A 1 213 ? 8.166 0.424 12.252 1.00 86.25 213 ARG A O 1
ATOM 1774 N N . LYS A 1 214 ? 6.387 -0.676 13.088 1.00 81.69 214 LYS A N 1
ATOM 1775 C CA . LYS A 1 214 ? 6.267 -1.648 11.987 1.00 81.69 214 LYS A CA 1
ATOM 1776 C C . LYS A 1 214 ? 6.024 -0.974 10.641 1.00 81.69 214 LYS A C 1
ATOM 1778 O O . LYS A 1 214 ? 6.580 -1.405 9.635 1.00 81.69 214 LYS A O 1
ATOM 1783 N N . SER A 1 215 ? 5.230 0.095 10.609 1.00 78.56 215 SER A N 1
ATOM 1784 C CA . SER A 1 215 ? 4.992 0.866 9.388 1.00 78.56 215 SER A CA 1
ATOM 1785 C C . SER A 1 215 ? 6.280 1.511 8.868 1.00 78.56 215 SER A C 1
ATOM 1787 O O . SER A 1 215 ? 6.572 1.412 7.675 1.00 78.56 215 SER A O 1
ATOM 1789 N N . ARG A 1 216 ? 7.101 2.100 9.753 1.00 82.19 216 ARG A N 1
ATOM 1790 C CA . ARG A 1 216 ? 8.413 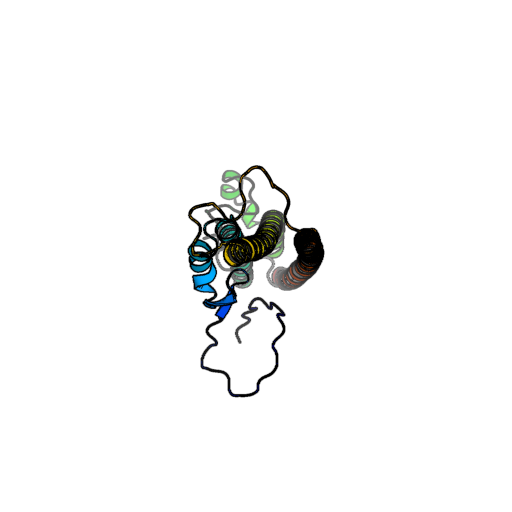2.666 9.386 1.00 82.19 216 ARG A CA 1
ATOM 1791 C C . ARG A 1 216 ? 9.396 1.593 8.921 1.00 82.19 216 ARG A C 1
ATOM 1793 O O . ARG A 1 216 ? 10.041 1.778 7.893 1.00 82.19 216 ARG A O 1
ATOM 1800 N N . GLU A 1 217 ? 9.495 0.476 9.640 1.00 85.88 217 GLU A N 1
ATOM 1801 C CA . GLU A 1 217 ? 10.351 -0.660 9.263 1.00 85.88 217 GLU A CA 1
ATOM 1802 C C . GLU A 1 217 ? 9.960 -1.205 7.880 1.00 85.88 217 GLU A C 1
ATOM 1804 O O . GLU A 1 217 ? 10.814 -1.369 7.007 1.00 85.88 217 GLU A O 1
ATOM 1809 N N . ASN A 1 218 ? 8.660 -1.395 7.638 1.00 81.69 218 ASN A N 1
ATOM 1810 C CA . ASN A 1 218 ? 8.152 -1.846 6.348 1.00 81.69 218 ASN A CA 1
ATOM 1811 C C . ASN A 1 218 ? 8.380 -0.807 5.238 1.00 81.69 218 ASN A C 1
ATOM 1813 O O . ASN A 1 218 ? 8.725 -1.188 4.124 1.00 81.69 218 ASN A O 1
ATOM 1817 N N . TYR A 1 219 ? 8.231 0.493 5.519 1.00 81.88 219 TYR A N 1
ATOM 1818 C CA . TYR A 1 219 ? 8.567 1.549 4.558 1.00 81.88 219 TYR A CA 1
ATOM 1819 C C . TYR A 1 219 ? 10.021 1.430 4.105 1.00 81.88 219 TYR A C 1
ATOM 1821 O O . TYR A 1 219 ? 10.287 1.320 2.911 1.00 81.88 219 TYR A O 1
ATOM 1829 N N . ILE A 1 220 ? 10.957 1.389 5.055 1.00 85.7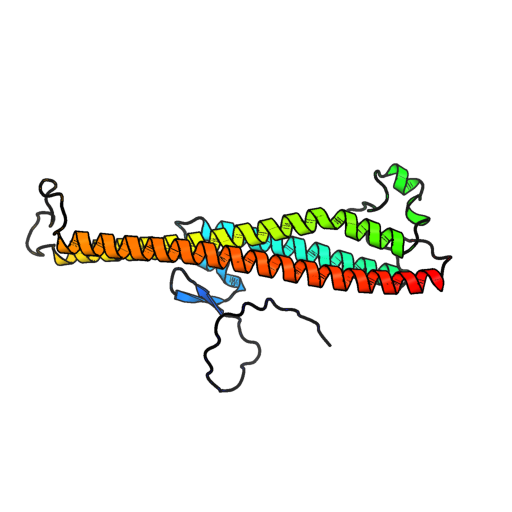5 220 ILE A N 1
ATOM 1830 C CA . ILE A 1 220 ? 12.391 1.306 4.761 1.00 85.75 220 ILE A CA 1
ATOM 1831 C C . ILE A 1 220 ? 12.691 0.052 3.936 1.00 85.75 220 ILE A C 1
ATOM 1833 O O . ILE A 1 220 ? 13.308 0.154 2.878 1.00 85.75 220 ILE A O 1
ATOM 1837 N N . PHE A 1 221 ? 12.189 -1.105 4.372 1.00 88.38 221 PHE A N 1
ATOM 1838 C CA . PHE A 1 221 ? 12.403 -2.374 3.681 1.00 88.38 221 PHE A CA 1
ATOM 1839 C C . PHE A 1 221 ? 11.886 -2.356 2.235 1.00 88.38 221 PHE A C 1
ATOM 1841 O O . PHE A 1 221 ? 12.583 -2.788 1.317 1.00 88.38 221 PHE A O 1
ATOM 1848 N N . GLN A 1 222 ? 10.673 -1.844 2.005 1.00 82.81 222 GLN A N 1
ATOM 1849 C CA . GLN A 1 222 ? 10.077 -1.812 0.666 1.00 82.81 222 GLN A CA 1
ATOM 1850 C C . GLN A 1 222 ? 10.787 -0.809 -0.247 1.00 82.81 222 GLN A C 1
ATOM 1852 O O . GLN A 1 222 ? 11.024 -1.117 -1.416 1.00 82.81 222 GLN A O 1
ATOM 1857 N N . MET A 1 223 ? 11.180 0.354 0.281 1.00 84.94 223 MET A N 1
ATOM 1858 C CA . MET A 1 223 ? 11.952 1.341 -0.475 1.00 84.94 223 MET A CA 1
ATOM 1859 C C . MET A 1 223 ? 13.340 0.813 -0.846 1.00 84.94 223 MET A C 1
ATOM 1861 O O . MET A 1 223 ? 13.773 0.990 -1.981 1.00 84.94 223 MET A O 1
ATOM 1865 N N . GLU A 1 224 ? 14.019 0.113 0.065 1.00 89.19 224 GLU A N 1
ATOM 1866 C CA . GLU A 1 224 ? 15.321 -0.503 -0.208 1.00 89.19 224 GLU A CA 1
ATOM 1867 C C . GLU A 1 224 ? 15.216 -1.624 -1.245 1.00 89.19 224 GLU A C 1
ATOM 1869 O O . GLU A 1 224 ? 15.966 -1.643 -2.220 1.00 89.19 224 GLU A O 1
ATOM 1874 N N . LYS A 1 225 ? 14.230 -2.516 -1.098 1.00 89.75 225 LYS A N 1
ATOM 1875 C CA . LYS A 1 225 ? 13.962 -3.577 -2.075 1.00 89.75 225 LYS A CA 1
ATOM 1876 C C . LYS A 1 225 ? 13.708 -3.012 -3.474 1.00 89.75 225 LYS A C 1
ATOM 1878 O O . LYS A 1 225 ? 14.199 -3.564 -4.459 1.00 89.75 225 LYS A O 1
ATOM 1883 N N . ARG A 1 226 ? 12.943 -1.922 -3.564 1.00 87.06 226 ARG A N 1
ATOM 1884 C CA . ARG A 1 226 ? 12.642 -1.248 -4.830 1.00 87.06 226 ARG A CA 1
ATOM 1885 C C . ARG A 1 226 ? 13.874 -0.562 -5.412 1.00 87.06 226 ARG A C 1
ATOM 1887 O O . ARG A 1 226 ? 14.148 -0.743 -6.593 1.00 87.06 226 ARG A O 1
ATOM 1894 N N . ARG A 1 227 ? 14.656 0.144 -4.589 1.00 90.75 227 ARG A N 1
ATOM 1895 C CA . ARG A 1 227 ? 15.925 0.752 -5.012 1.00 90.75 227 ARG A CA 1
ATOM 1896 C C . ARG A 1 227 ? 16.864 -0.294 -5.610 1.00 90.75 227 ARG A C 1
ATOM 1898 O O . ARG A 1 227 ? 17.333 -0.096 -6.723 1.00 90.75 227 ARG A O 1
ATOM 1905 N N . ASN A 1 228 ? 17.060 -1.423 -4.930 1.00 91.81 228 ASN A N 1
ATOM 1906 C CA . ASN A 1 228 ? 17.941 -2.486 -5.416 1.00 91.81 228 ASN A CA 1
ATOM 1907 C C . ASN A 1 228 ? 17.451 -3.052 -6.762 1.00 91.81 228 ASN A C 1
ATOM 1909 O O . ASN A 1 228 ? 18.238 -3.222 -7.686 1.00 91.81 228 ASN A O 1
ATOM 1913 N N . ARG A 1 229 ? 16.135 -3.267 -6.920 1.00 90.88 229 ARG A N 1
ATOM 1914 C CA . ARG A 1 229 ? 15.555 -3.680 -8.211 1.00 90.88 229 ARG A CA 1
ATOM 1915 C C . ARG A 1 229 ? 15.818 -2.647 -9.313 1.00 90.88 229 ARG A C 1
ATOM 1917 O O . ARG A 1 229 ? 16.130 -3.015 -10.440 1.00 90.88 229 ARG A O 1
ATOM 1924 N N . HIS A 1 230 ? 15.661 -1.363 -9.010 1.00 93.62 230 HIS A N 1
ATOM 1925 C CA . HIS A 1 230 ? 15.888 -0.292 -9.979 1.00 93.62 230 HIS A CA 1
ATOM 1926 C C . HIS A 1 230 ? 17.357 -0.179 -10.385 1.00 93.62 230 HIS A C 1
ATOM 1928 O O . HIS A 1 230 ? 17.640 0.030 -11.561 1.00 93.62 230 HIS A O 1
ATOM 1934 N N . GLU A 1 231 ? 18.279 -0.347 -9.437 1.00 94.56 231 GLU A N 1
ATOM 1935 C CA . GLU A 1 231 ? 19.718 -0.405 -9.702 1.00 94.56 231 GLU A CA 1
ATOM 1936 C C . GLU A 1 231 ? 20.047 -1.558 -10.662 1.00 94.56 231 GLU A C 1
ATOM 1938 O O . GLU A 1 231 ? 20.692 -1.329 -11.682 1.00 94.56 231 GLU A O 1
ATOM 1943 N N . GLU A 1 232 ? 19.495 -2.756 -10.438 1.00 94.38 232 GLU A N 1
ATOM 1944 C CA . GLU A 1 232 ? 19.663 -3.898 -11.351 1.00 94.38 232 GLU A CA 1
ATOM 1945 C C . GLU A 1 232 ? 19.141 -3.607 -12.772 1.00 94.38 232 GLU A C 1
ATOM 1947 O O . GLU A 1 232 ? 19.794 -3.944 -13.765 1.00 94.38 232 GLU A O 1
ATOM 1952 N N . MET A 1 233 ? 17.975 -2.960 -12.891 1.00 96.12 233 MET A N 1
ATOM 1953 C CA . MET A 1 233 ? 17.410 -2.562 -14.188 1.00 96.12 233 MET A CA 1
ATOM 1954 C C . MET A 1 233 ? 18.294 -1.534 -14.909 1.00 96.12 233 MET A C 1
ATOM 1956 O O . MET A 1 233 ? 18.515 -1.637 -16.120 1.00 96.12 233 MET A O 1
ATOM 1960 N N . ILE A 1 234 ? 18.797 -0.543 -14.168 1.00 95.25 234 ILE A N 1
ATOM 1961 C CA . ILE A 1 234 ? 19.692 0.506 -14.669 1.00 95.25 234 ILE A CA 1
ATOM 1962 C C . ILE A 1 234 ? 21.003 -0.102 -15.164 1.00 95.25 234 ILE A C 1
ATOM 1964 O O . ILE A 1 234 ? 21.433 0.206 -16.279 1.00 95.25 234 ILE A O 1
ATOM 1968 N N . ASP A 1 235 ? 21.619 -0.985 -14.384 1.00 94.88 235 ASP A N 1
ATOM 1969 C CA . ASP A 1 235 ? 22.878 -1.637 -14.743 1.00 94.88 235 ASP A CA 1
ATOM 1970 C C . ASP A 1 235 ? 22.726 -2.463 -16.023 1.00 94.88 235 ASP A C 1
ATOM 1972 O O . ASP A 1 235 ? 23.552 -2.373 -16.939 1.00 94.88 235 ASP A O 1
ATOM 1976 N N . TYR A 1 236 ? 21.628 -3.215 -16.134 1.00 94.88 236 TYR A N 1
ATOM 1977 C CA . TYR A 1 236 ? 21.350 -4.015 -17.321 1.00 94.88 236 TYR A CA 1
ATOM 1978 C C . TYR A 1 236 ? 21.186 -3.151 -18.581 1.00 94.88 236 TYR A C 1
ATOM 1980 O O . TYR A 1 236 ? 21.829 -3.420 -19.603 1.00 94.88 236 TYR A O 1
ATOM 1988 N N . LEU A 1 237 ? 20.371 -2.090 -18.527 1.00 92.69 237 LEU A N 1
ATOM 1989 C CA . LEU A 1 237 ? 20.192 -1.196 -19.679 1.00 92.69 237 LEU A CA 1
ATOM 1990 C C . LEU A 1 237 ? 21.460 -0.404 -20.005 1.00 92.69 237 LEU A C 1
ATOM 1992 O O . LEU A 1 237 ? 21.750 -0.206 -21.181 1.00 92.69 237 LEU A O 1
ATOM 1996 N N . THR A 1 238 ? 22.267 -0.044 -19.004 1.00 93.62 238 THR A N 1
ATOM 1997 C CA . THR A 1 238 ? 23.572 0.603 -19.217 1.00 93.62 238 THR A CA 1
ATOM 1998 C C . THR A 1 238 ? 24.490 -0.267 -20.075 1.00 93.62 238 THR A C 1
ATOM 2000 O O . THR A 1 238 ? 25.146 0.228 -20.993 1.00 93.62 238 THR A O 1
ATOM 2003 N N . ILE A 1 239 ? 24.545 -1.574 -19.804 1.00 93.44 239 ILE A N 1
ATOM 2004 C CA . ILE A 1 239 ? 25.314 -2.519 -20.625 1.00 93.44 239 ILE A CA 1
ATOM 2005 C C . ILE A 1 239 ? 24.706 -2.609 -22.026 1.00 93.44 239 ILE A C 1
ATOM 2007 O O . ILE A 1 239 ? 25.433 -2.582 -23.019 1.00 93.44 239 ILE A O 1
ATOM 2011 N N . LYS A 1 240 ? 23.378 -2.692 -22.117 1.00 90.75 240 LYS A N 1
ATOM 2012 C CA . LYS A 1 240 ? 22.673 -2.858 -23.388 1.00 90.75 240 LYS A CA 1
ATOM 2013 C C . LYS A 1 240 ? 22.864 -1.677 -24.335 1.00 90.75 240 LYS A C 1
ATOM 2015 O O . LYS A 1 240 ? 23.186 -1.896 -25.500 1.00 90.75 240 LYS A O 1
ATOM 2020 N N . ASP A 1 241 ? 22.748 -0.453 -23.831 1.00 89.38 241 ASP A N 1
ATOM 2021 C CA . ASP A 1 241 ? 22.938 0.766 -24.621 1.00 89.38 241 ASP A CA 1
ATOM 2022 C C . ASP A 1 241 ? 24.398 0.936 -25.072 1.00 89.38 241 ASP A C 1
ATOM 2024 O O . ASP A 1 241 ? 24.651 1.436 -26.163 1.00 89.38 241 ASP A O 1
ATOM 2028 N N . ARG A 1 242 ? 25.380 0.430 -24.308 1.00 90.12 242 ARG A N 1
ATOM 2029 C CA . ARG A 1 242 ? 26.785 0.375 -24.765 1.00 90.12 242 ARG A CA 1
ATOM 2030 C C . ARG A 1 242 ? 27.004 -0.612 -25.914 1.00 90.12 242 ARG A C 1
ATOM 2032 O O . ARG A 1 242 ? 27.887 -0.392 -26.736 1.00 90.12 242 ARG A O 1
ATOM 2039 N N . VAL A 1 243 ? 26.252 -1.713 -25.942 1.00 89.88 243 VAL A N 1
ATOM 2040 C CA . VAL A 1 243 ? 26.368 -2.763 -26.971 1.00 89.88 243 VAL A CA 1
ATOM 2041 C C . VAL A 1 243 ? 25.563 -2.416 -28.227 1.00 89.88 243 VAL A C 1
ATOM 2043 O O . VAL A 1 243 ? 25.978 -2.757 -29.331 1.00 89.88 243 VAL A O 1
ATOM 2046 N N . SER A 1 244 ? 24.424 -1.741 -28.071 1.00 84.31 244 SER A N 1
ATOM 2047 C CA . SER A 1 244 ? 23.509 -1.355 -29.149 1.00 84.31 244 SER A CA 1
ATOM 2048 C C . SER A 1 244 ? 23.082 0.111 -28.972 1.00 84.31 244 SER A C 1
ATOM 2050 O O . SER A 1 244 ? 21.975 0.366 -28.483 1.00 84.31 244 SER A O 1
ATOM 2052 N N . PRO A 1 245 ? 23.964 1.062 -29.344 1.00 78.62 245 PRO A N 1
ATOM 2053 C CA . PRO A 1 245 ? 23.721 2.490 -29.151 1.00 78.62 245 PRO A CA 1
ATOM 2054 C C . PRO A 1 245 ? 22.728 3.078 -30.162 1.00 78.62 245 PRO A C 1
ATOM 2056 O O . PRO A 1 245 ? 22.025 4.022 -29.825 1.00 78.62 245 PRO A O 1
ATOM 2059 N N . ASP A 1 246 ? 22.614 2.499 -31.362 1.00 77.69 246 ASP A N 1
ATOM 2060 C CA . ASP A 1 246 ? 21.750 2.997 -32.451 1.00 77.69 246 ASP A CA 1
ATOM 2061 C C . ASP A 1 246 ? 20.269 2.597 -32.288 1.00 77.69 246 ASP A C 1
ATOM 2063 O O . ASP A 1 246 ? 19.539 2.417 -33.260 1.00 77.69 246 ASP A O 1
ATOM 2067 N N . PHE A 1 247 ? 19.826 2.371 -31.054 1.00 81.19 247 PHE A N 1
ATOM 2068 C CA . PHE A 1 247 ? 18.444 2.017 -30.770 1.00 81.19 247 PHE A CA 1
ATOM 2069 C C . PHE A 1 247 ? 17.552 3.250 -30.740 1.00 81.19 247 PHE A C 1
ATOM 2071 O O . PHE A 1 247 ? 17.851 4.217 -30.044 1.00 81.19 247 PHE A O 1
ATOM 2078 N N . GLU A 1 248 ? 16.413 3.160 -31.416 1.00 83.88 248 GLU A N 1
ATOM 2079 C CA . GLU A 1 248 ? 15.368 4.174 -31.359 1.00 83.88 248 GLU A CA 1
ATOM 2080 C C . GLU A 1 248 ? 14.174 3.666 -30.548 1.00 83.88 248 GLU A C 1
ATOM 2082 O O . GLU A 1 248 ? 13.749 2.517 -30.674 1.00 83.88 248 GLU A O 1
ATOM 2087 N N . LEU A 1 249 ? 13.621 4.539 -29.706 1.00 84.62 249 LEU A N 1
ATOM 2088 C CA . LEU A 1 249 ? 12.433 4.225 -28.919 1.00 84.62 249 LEU A CA 1
ATOM 2089 C C . LEU A 1 249 ? 11.179 4.237 -29.798 1.00 84.62 249 LEU A C 1
ATOM 2091 O O . LEU A 1 249 ? 10.833 5.250 -30.410 1.00 84.62 249 LEU A O 1
ATOM 2095 N N . GLU A 1 250 ? 10.449 3.127 -29.772 1.00 85.00 250 GLU A N 1
ATOM 2096 C CA . GLU A 1 250 ? 9.131 2.990 -30.389 1.00 85.00 250 GLU A CA 1
ATOM 2097 C C . GLU A 1 250 ? 8.025 3.082 -29.326 1.00 85.00 250 GLU A C 1
ATOM 2099 O O . GLU A 1 250 ? 8.233 2.719 -28.168 1.00 85.00 250 GLU A O 1
ATOM 2104 N N . PHE A 1 251 ? 6.833 3.547 -29.707 1.00 83.38 251 PHE A N 1
ATOM 2105 C CA . PHE A 1 251 ? 5.678 3.704 -28.813 1.00 83.38 251 PHE A CA 1
ATOM 2106 C C . PHE A 1 251 ? 4.432 3.073 -29.447 1.00 83.38 251 PHE A C 1
ATOM 2108 O O . PHE A 1 251 ? 4.219 3.230 -30.650 1.00 83.38 251 PHE A O 1
ATOM 2115 N N . ALA A 1 252 ? 3.649 2.349 -28.641 1.00 80.19 252 ALA A N 1
ATOM 2116 C CA . ALA A 1 252 ? 2.403 1.683 -29.037 1.00 80.19 252 ALA A CA 1
ATOM 2117 C C . ALA A 1 252 ? 1.163 2.575 -28.881 1.00 80.19 252 ALA A C 1
ATOM 2119 O O . ALA A 1 252 ? 1.154 3.434 -27.967 1.00 80.19 252 ALA A O 1
#

Radius of gyration: 27.72 Å; chains: 1; bounding box: 68×51×77 Å